Protein AF-0000000066803408 (afdb_homodimer)

Radius of gyration: 21.08 Å; Cα contacts (8 Å, |Δi|>4): 720; chains: 2; bounding box: 58×56×55 Å

Foldseek 3Di:
DDCLPPVNVLVVVCVPPVPPPADPQKAKDKDKDKAQAAPVLLLVQVLPPQCLCLQQVQWPHKDFDDDDSDFQTWMWTWGNDVDPTKIWIKGWHDDDPVFSKTKIFTPDIDDQKDGKIKMKGWDDSDRRMIMIMMMIMTGAGPPDDNVRVCVVVRVSVVSSVVSSRVSSVVVRVVVVVD/DDCLPPVNVLVVVCVPPVPPPADPQKAKDKDKDKAQAAPVLLLVQVLPPQCLCLQQVQWPHKDFDDDDSDFQTWMWTWGNDPDPIKIWIKGWHDDDPVQSKTKIFTPDIDDQKDGKIKMWGWDDSDRRMIMIMMMIMTGAGPPDDNVRVCVVVVVSVVSSVVSSRVSSVVVRVVVVVD

Structure (mmCIF, N/CA/C/O backbone):
data_AF-0000000066803408-model_v1
#
loop_
_entity.id
_entity.type
_entity.pdbx_description
1 polymer 'Abscisic acid receptor PYL4'
#
loop_
_atom_site.group_PDB
_atom_site.id
_atom_site.type_symbol
_atom_site.label_atom_id
_atom_site.label_alt_id
_atom_site.label_comp_id
_atom_site.label_asym_id
_atom_site.label_entity_id
_atom_site.label_seq_id
_atom_site.pdbx_PDB_ins_code
_atom_site.Cartn_x
_atom_site.Cartn_y
_atom_site.Cartn_z
_atom_site.occupancy
_atom_site.B_iso_or_equiv
_atom_site.auth_seq_id
_atom_site.auth_comp_id
_atom_site.auth_asym_id
_atom_site.auth_atom_id
_atom_site.pdbx_PDB_model_num
ATOM 1 N N . MET A 1 1 ? -34.406 11.555 10.25 1 27.41 1 MET A N 1
ATOM 2 C CA . MET A 1 1 ? -33.281 11.109 9.414 1 27.41 1 MET A CA 1
ATOM 3 C C . MET A 1 1 ? -31.969 11.242 10.156 1 27.41 1 MET A C 1
ATOM 5 O O . MET A 1 1 ? -31.609 12.336 10.594 1 27.41 1 MET A O 1
ATOM 9 N N . SER A 1 2 ? -31.344 10.203 10.734 1 29.86 2 SER A N 1
ATOM 10 C CA . SER A 1 2 ? -30.328 10.242 11.781 1 29.86 2 SER A CA 1
ATOM 11 C C . SER A 1 2 ? -29 10.766 11.242 1 29.86 2 SER A C 1
ATOM 13 O O . SER A 1 2 ? -28.5 10.258 10.25 1 29.86 2 SER A O 1
ATOM 15 N N . PRO A 1 3 ? -28.516 11.914 11.539 1 42.19 3 PRO A N 1
ATOM 16 C CA . PRO A 1 3 ? -27.359 12.68 11.062 1 42.19 3 PRO A CA 1
ATOM 17 C C . PRO A 1 3 ? -26.062 11.875 11.109 1 42.19 3 PRO A C 1
ATOM 19 O O . PRO A 1 3 ? -25 12.375 10.695 1 42.19 3 PRO A O 1
ATOM 22 N N . ASN A 1 4 ? -25.984 10.758 11.695 1 39.38 4 ASN A N 1
ATOM 23 C CA . ASN A 1 4 ? -24.781 10 12.055 1 39.38 4 ASN A CA 1
ATOM 24 C C . ASN A 1 4 ? -24.328 9.094 10.906 1 39.38 4 ASN A C 1
ATOM 26 O O . ASN A 1 4 ? -23.672 8.078 11.133 1 39.38 4 ASN A O 1
ATOM 30 N N . ASN A 1 5 ? -24.844 9.211 9.734 1 41.59 5 ASN A N 1
ATOM 31 C CA . ASN A 1 5 ? -24.453 8.344 8.625 1 41.59 5 ASN A CA 1
ATOM 32 C C . ASN A 1 5 ? -23.062 8.695 8.102 1 41.59 5 ASN A C 1
ATOM 34 O O . ASN A 1 5 ? -22.797 9.844 7.723 1 41.59 5 ASN A O 1
ATOM 38 N N . PRO A 1 6 ? -22.094 7.816 8.195 1 49.41 6 PRO A N 1
ATOM 39 C CA . PRO A 1 6 ? -20.734 8.086 7.727 1 49.41 6 PRO A CA 1
ATOM 40 C C . PRO A 1 6 ? -20.703 8.82 6.387 1 49.41 6 PRO A C 1
ATOM 42 O O . PRO A 1 6 ? -19.812 9.648 6.152 1 49.41 6 PRO A O 1
ATOM 45 N N . SER A 1 7 ? -21.625 8.461 5.594 1 51.25 7 SER A N 1
ATOM 46 C CA . SER A 1 7 ? -21.688 9.148 4.305 1 51.25 7 SER A CA 1
ATOM 47 C C . SER A 1 7 ? -21.906 10.648 4.488 1 51.25 7 SER A C 1
ATOM 49 O O . SER A 1 7 ? -21.344 11.453 3.738 1 51.25 7 SER A O 1
ATOM 51 N N . THR A 1 8 ? -22.672 10.945 5.418 1 50.38 8 THR A N 1
ATOM 52 C CA . THR A 1 8 ? -22.984 12.359 5.609 1 50.38 8 THR A CA 1
ATOM 53 C C . THR A 1 8 ? -21.781 13.094 6.195 1 50.38 8 THR A C 1
ATOM 55 O O . THR A 1 8 ? -21.5 14.242 5.828 1 50.38 8 THR A O 1
ATOM 58 N N . ILE A 1 9 ? -21.188 12.484 7.117 1 50.31 9 ILE A N 1
ATOM 59 C CA . ILE A 1 9 ? -20.031 13.086 7.746 1 50.31 9 ILE A CA 1
ATOM 60 C C . ILE A 1 9 ? -18.922 13.289 6.707 1 50.31 9 ILE A C 1
ATOM 62 O O . ILE A 1 9 ? -18.25 14.328 6.691 1 50.31 9 ILE A O 1
ATOM 66 N N . VAL A 1 10 ? -18.875 12.25 5.883 1 54 10 VAL A N 1
ATOM 67 C CA . VAL A 1 10 ? -17.891 12.359 4.816 1 54 10 VAL A CA 1
ATOM 68 C C . VAL A 1 10 ? -18.219 13.562 3.934 1 54 10 VAL A C 1
ATOM 70 O O . VAL A 1 10 ? -17.328 14.32 3.551 1 54 10 VAL A O 1
ATOM 73 N N . SER A 1 11 ? -19.484 13.602 3.701 1 54.19 11 SER A N 1
ATOM 74 C CA . SER A 1 11 ? -19.922 14.664 2.801 1 54.19 11 SER A CA 1
ATOM 75 C C . SER A 1 11 ? -19.625 16.047 3.385 1 54.19 11 SER A C 1
ATOM 77 O O . SER A 1 11 ? -19.141 16.938 2.678 1 54.19 11 SER A O 1
ATOM 79 N N . ASP A 1 12 ? -19.891 16.188 4.605 1 51.69 12 ASP A N 1
ATOM 80 C CA . ASP A 1 12 ? -19.719 17.5 5.215 1 51.69 12 ASP A CA 1
ATOM 81 C C . ASP A 1 12 ? -18.234 17.844 5.367 1 51.69 12 ASP A C 1
ATOM 83 O O . ASP A 1 12 ? -17.828 18.969 5.113 1 51.69 12 ASP A O 1
ATOM 87 N N . ALA A 1 13 ? -17.516 16.953 5.844 1 52.91 13 ALA A N 1
ATOM 88 C CA . ALA A 1 13 ? -16.078 17.188 6.039 1 52.91 13 ALA A CA 1
ATOM 89 C C . ALA A 1 13 ? -15.391 17.484 4.715 1 52.91 13 ALA A C 1
ATOM 91 O O . ALA A 1 13 ? -14.547 18.391 4.633 1 52.91 13 ALA A O 1
ATOM 92 N N . VAL A 1 14 ? -15.812 16.672 3.77 1 54.03 14 VAL A N 1
ATOM 93 C CA . VAL A 1 14 ? -15.258 16.922 2.443 1 54.03 14 VAL A CA 1
ATOM 94 C C . VAL A 1 14 ? -15.68 18.312 1.964 1 54.03 14 VAL A C 1
ATOM 96 O O . VAL A 1 14 ? -14.859 19.047 1.421 1 54.03 14 VAL A O 1
ATOM 99 N N . ALA A 1 15 ? -16.938 18.547 2.236 1 52.78 15 ALA A N 1
ATOM 100 C CA . ALA A 1 15 ? -17.484 19.812 1.768 1 52.78 15 ALA A CA 1
ATOM 101 C C . ALA A 1 15 ? -16.766 21 2.395 1 52.78 15 ALA A C 1
ATOM 103 O O . ALA A 1 15 ? -16.516 22.016 1.731 1 52.78 15 ALA A O 1
ATOM 104 N N . ARG A 1 16 ? -16.484 20.906 3.635 1 52.53 16 ARG A N 1
ATOM 105 C CA . ARG A 1 16 ? -15.922 22.062 4.316 1 52.53 16 ARG A CA 1
ATOM 106 C C . ARG A 1 16 ? -14.422 22.188 4.031 1 52.53 16 ARG A C 1
ATOM 108 O O . ARG A 1 16 ? -13.93 23.297 3.791 1 52.53 16 ARG A O 1
ATOM 115 N N . HIS A 1 17 ? -13.742 21.188 4.168 1 52.75 17 HIS A N 1
ATOM 116 C CA . HIS A 1 17 ? -12.289 21.297 4.105 1 52.75 17 HIS A CA 1
ATOM 117 C C . HIS A 1 17 ? -11.758 20.75 2.783 1 52.75 17 HIS A C 1
ATOM 119 O O . HIS A 1 17 ? -10.57 20.891 2.48 1 52.75 17 HIS A O 1
ATOM 125 N N . HIS A 1 18 ? -12.727 20.141 2.109 1 54.22 18 HIS A N 1
ATOM 126 C CA . HIS A 1 18 ? -12.258 19.516 0.874 1 54.22 18 HIS A CA 1
ATOM 127 C C . HIS A 1 18 ? -12.773 20.266 -0.347 1 54.22 18 HIS A C 1
ATOM 129 O O . HIS A 1 18 ? -12.984 19.672 -1.406 1 54.22 18 HIS A O 1
ATOM 135 N N . THR A 1 19 ? -13.242 21.422 -0.151 1 55.31 19 THR A N 1
ATOM 136 C CA . THR A 1 19 ? -13.711 22.219 -1.271 1 55.31 19 THR A CA 1
ATOM 137 C C . THR A 1 19 ? -12.555 22.641 -2.164 1 55.31 19 THR A C 1
ATOM 139 O O . THR A 1 19 ? -11.953 23.703 -1.956 1 55.31 19 THR A O 1
ATOM 142 N N . HIS A 1 20 ? -11.891 21.656 -2.527 1 57.22 20 HIS A N 1
ATOM 143 C CA . HIS A 1 20 ? -10.82 22.062 -3.434 1 57.22 20 HIS A CA 1
ATOM 144 C C . HIS A 1 20 ? -11.383 22.578 -4.754 1 57.22 20 HIS A C 1
ATOM 146 O O . HIS A 1 20 ? -12.328 22 -5.297 1 57.22 20 HIS A O 1
ATOM 152 N N . VAL A 1 21 ? -11.281 23.812 -5.004 1 63.97 21 VAL A N 1
ATOM 153 C CA . VAL A 1 21 ? -11.5 24.203 -6.391 1 63.97 21 VAL A CA 1
ATOM 154 C C . VAL A 1 21 ? -10.562 23.422 -7.305 1 63.97 21 VAL A C 1
ATOM 156 O O . VAL A 1 21 ? -9.344 23.484 -7.148 1 63.97 21 VAL A O 1
ATOM 159 N N . VAL A 1 22 ? -11.203 22.484 -7.973 1 73.25 22 VAL A N 1
ATOM 160 C CA . VAL A 1 22 ? -10.414 21.594 -8.82 1 73.25 22 VAL A CA 1
ATOM 161 C C . VAL A 1 22 ? -10.375 22.141 -10.242 1 73.25 22 VAL A C 1
ATOM 163 O O . VAL A 1 22 ? -11.414 22.469 -10.82 1 73.25 22 VAL A O 1
ATOM 166 N N . SER A 1 23 ? -9.188 22.391 -10.68 1 81.31 23 SER A N 1
ATOM 167 C CA . SER A 1 23 ? -8.992 22.797 -12.062 1 81.31 23 SER A CA 1
ATOM 168 C C . SER A 1 23 ? -9.141 21.609 -13.016 1 81.31 23 SER A C 1
ATOM 170 O O . SER A 1 23 ? -9.109 20.453 -12.578 1 81.31 23 SER A O 1
ATOM 172 N N . PRO A 1 24 ? -9.391 21.859 -14.297 1 83.69 24 PRO A N 1
ATOM 173 C CA . PRO A 1 24 ? -9.609 20.797 -15.266 1 83.69 24 PRO A CA 1
ATOM 174 C C . PRO A 1 24 ? -8.445 19.797 -15.328 1 83.69 24 PRO A C 1
ATOM 176 O O . PRO A 1 24 ? -8.641 18.641 -15.695 1 83.69 24 PRO A O 1
ATOM 179 N N . HIS A 1 25 ? -7.27 20.25 -14.945 1 91.25 25 HIS A N 1
ATOM 180 C CA . HIS A 1 25 ? -6.105 19.375 -15.039 1 91.25 25 HIS A CA 1
ATOM 181 C C . HIS A 1 25 ? -5.816 18.703 -13.695 1 91.25 25 HIS A C 1
ATOM 183 O O . HIS A 1 25 ? -4.773 18.062 -13.531 1 91.25 25 HIS A O 1
ATOM 189 N N . GLN A 1 26 ? -6.738 18.922 -12.812 1 92.5 26 GLN A N 1
ATOM 190 C CA . GLN A 1 26 ? -6.551 18.359 -11.477 1 92.5 26 GLN A CA 1
ATOM 191 C C . GLN A 1 26 ? -7.605 17.312 -11.164 1 92.5 26 GLN A C 1
ATOM 193 O O . GLN A 1 26 ? -8.656 17.266 -11.805 1 92.5 26 GLN A O 1
ATOM 198 N N . CYS A 1 27 ? -7.254 16.406 -10.242 1 92.31 27 CYS A N 1
ATOM 199 C CA . CYS A 1 27 ? -8.242 15.484 -9.688 1 92.31 27 CYS A CA 1
ATOM 200 C C . CYS A 1 27 ? -8.242 15.531 -8.164 1 92.31 27 CYS A C 1
ATOM 202 O O . CYS A 1 27 ? -7.324 16.094 -7.555 1 92.31 27 CYS A O 1
ATOM 204 N N . CYS A 1 28 ? -9.344 15.117 -7.617 1 92.88 28 CYS A N 1
ATOM 205 C CA . CYS A 1 28 ? -9.516 15.078 -6.172 1 92.88 28 CYS A CA 1
ATOM 206 C C . CYS A 1 28 ? -10.273 13.82 -5.75 1 92.88 28 CYS A C 1
ATOM 208 O O . CYS A 1 28 ? -10.945 13.188 -6.566 1 92.88 28 CYS A O 1
ATOM 210 N N . SER A 1 29 ? -10.047 13.406 -4.633 1 93.94 29 SER A N 1
ATOM 211 C CA . SER A 1 29 ? -10.75 12.273 -4.039 1 93.94 29 SER A CA 1
ATOM 212 C C . SER A 1 29 ? -10.68 12.32 -2.516 1 93.94 29 SER A C 1
ATOM 214 O O . SER A 1 29 ? -10.047 13.211 -1.943 1 93.94 29 SER A O 1
ATOM 216 N N . ALA A 1 30 ? -11.438 11.43 -1.906 1 94.62 30 ALA A N 1
ATOM 217 C CA . ALA A 1 30 ? -11.414 11.258 -0.456 1 94.62 30 ALA A CA 1
ATOM 218 C C . ALA A 1 30 ? -11.469 9.781 -0.078 1 94.62 30 ALA A C 1
ATOM 220 O O . ALA A 1 30 ? -12.188 9 -0.702 1 94.62 30 ALA A O 1
ATOM 221 N N . VAL A 1 31 ? -10.688 9.477 0.875 1 95.75 31 VAL A N 1
ATOM 222 C CA . VAL A 1 31 ? -10.695 8.125 1.414 1 95.75 31 VAL A CA 1
ATOM 223 C C . VAL A 1 31 ? -11.117 8.148 2.881 1 95.75 31 VAL A C 1
ATOM 225 O O . VAL A 1 31 ? -10.844 9.117 3.594 1 95.75 31 VAL A O 1
ATOM 228 N N . VAL A 1 32 ? -11.773 7.055 3.262 1 95.44 32 VAL A N 1
ATOM 229 C CA . VAL A 1 32 ? -12.312 6.977 4.613 1 95.44 32 VAL A CA 1
ATOM 230 C C . VAL A 1 32 ? -11.844 5.695 5.289 1 95.44 32 VAL A C 1
ATOM 232 O O . VAL A 1 32 ? -11.766 4.641 4.652 1 95.44 32 VAL A O 1
ATOM 235 N N . GLN A 1 33 ? -11.516 5.801 6.566 1 96.94 33 GLN A N 1
ATOM 236 C CA . GLN A 1 33 ? -11.117 4.645 7.355 1 96.94 33 GLN A CA 1
ATOM 237 C C . GLN A 1 33 ? -11.711 4.699 8.758 1 96.94 33 GLN A C 1
ATOM 239 O O . GLN A 1 33 ? -11.547 5.695 9.469 1 96.94 33 GLN A O 1
ATOM 244 N N . GLU A 1 34 ? -12.422 3.627 9.078 1 96.88 34 GLU A N 1
ATOM 245 C CA . GLU A 1 34 ? -12.867 3.467 10.461 1 96.88 34 GLU A CA 1
ATOM 246 C C . GLU A 1 34 ? -11.781 2.814 11.312 1 96.88 34 GLU A C 1
ATOM 248 O O . GLU A 1 34 ? -11.133 1.854 10.883 1 96.88 34 GLU A O 1
ATOM 253 N N . ILE A 1 35 ? -11.609 3.334 12.492 1 98.06 35 ILE A N 1
ATOM 254 C CA . ILE A 1 35 ? -10.57 2.85 13.391 1 98.06 35 ILE A CA 1
ATOM 255 C C . ILE A 1 35 ? -11.164 2.578 14.773 1 98.06 35 ILE A C 1
ATOM 257 O O . ILE A 1 35 ? -11.805 3.451 15.359 1 98.06 35 ILE A O 1
ATOM 261 N N . ALA A 1 36 ? -10.914 1.42 15.312 1 97.81 36 ALA A N 1
ATOM 262 C CA . ALA A 1 36 ? -11.398 1.044 16.641 1 97.81 36 ALA A CA 1
ATOM 263 C C . ALA A 1 36 ? -10.461 1.545 17.734 1 97.81 36 ALA A C 1
ATOM 265 O O . ALA A 1 36 ? -9.867 0.749 18.469 1 97.81 36 ALA A O 1
ATOM 266 N N . ALA A 1 37 ? -10.375 2.824 17.859 1 98.5 37 ALA A N 1
ATOM 267 C CA . ALA A 1 37 ? -9.57 3.506 18.875 1 98.5 37 ALA A CA 1
ATOM 268 C C . ALA A 1 37 ? -10.117 4.902 19.156 1 98.5 37 ALA A C 1
ATOM 270 O O . ALA A 1 37 ? -10.711 5.535 18.281 1 98.5 37 ALA A O 1
ATOM 271 N N . PRO A 1 38 ? -9.93 5.383 20.438 1 98.31 38 PRO A N 1
ATOM 272 C CA . PRO A 1 38 ? -10.352 6.75 20.75 1 98.31 38 PRO A CA 1
ATOM 273 C C . PRO A 1 38 ? -9.664 7.797 19.875 1 98.31 38 PRO A C 1
ATOM 275 O O . PRO A 1 38 ? -8.5 7.621 19.5 1 98.31 38 PRO A O 1
ATOM 278 N N . VAL A 1 39 ? -10.352 8.891 19.641 1 98.19 39 VAL A N 1
ATOM 279 C CA . VAL A 1 39 ? -9.844 9.938 18.766 1 98.19 39 VAL A CA 1
ATOM 280 C C . VAL A 1 39 ? -8.531 10.477 19.312 1 98.19 39 VAL A C 1
ATOM 282 O O . VAL A 1 39 ? -7.633 10.836 18.547 1 98.19 39 VAL A O 1
ATOM 285 N N . SER A 1 40 ? -8.391 10.523 20.641 1 98.25 40 SER A N 1
ATOM 286 C CA . SER A 1 40 ? -7.156 11.039 21.234 1 98.25 40 SER A CA 1
ATOM 287 C C . SER A 1 40 ? -5.961 10.164 20.859 1 98.25 40 SER A C 1
ATOM 289 O O . SER A 1 40 ? -4.875 10.68 20.578 1 98.25 40 SER A O 1
ATOM 291 N N . THR A 1 41 ? -6.184 8.859 20.766 1 98.5 41 THR A N 1
ATOM 292 C CA . THR A 1 41 ? -5.117 7.938 20.391 1 98.5 41 THR A CA 1
ATOM 293 C C . THR A 1 41 ? -4.758 8.094 18.922 1 98.5 41 THR A C 1
ATOM 295 O O . THR A 1 41 ? -3.58 8.188 18.562 1 98.5 41 THR A O 1
ATOM 298 N N . VAL A 1 42 ? -5.738 8.125 18.078 1 98.75 42 VAL A N 1
ATOM 299 C CA . VAL A 1 42 ? -5.496 8.266 16.641 1 98.75 42 VAL A CA 1
ATOM 300 C C . VAL A 1 42 ? -4.812 9.594 16.359 1 98.75 42 VAL A C 1
ATOM 302 O O . VAL A 1 42 ? -3.855 9.656 15.586 1 98.75 42 VAL A O 1
ATOM 305 N N . TRP A 1 43 ? -5.266 10.633 17.047 1 98.69 43 TRP A N 1
ATOM 306 C CA . TRP A 1 43 ? -4.723 11.969 16.844 1 98.69 43 TRP A CA 1
ATOM 307 C C . TRP A 1 43 ? -3.26 12.031 17.266 1 98.69 43 TRP A C 1
ATOM 309 O O . TRP A 1 43 ? -2.449 12.711 16.625 1 98.69 43 TRP A O 1
ATOM 319 N N . SER A 1 44 ? -2.926 11.359 18.281 1 98.31 44 SER A N 1
ATOM 320 C CA . SER A 1 44 ? -1.556 11.383 18.781 1 98.31 44 SER A CA 1
ATOM 321 C C . SER A 1 44 ? -0.576 10.852 17.734 1 98.31 44 SER A C 1
ATOM 323 O O . SER A 1 44 ? 0.609 11.188 17.766 1 98.31 44 SER A O 1
ATOM 325 N N . VAL A 1 45 ? -1.096 10.078 16.812 1 98.56 45 VAL A N 1
ATOM 326 C CA . VAL A 1 45 ? -0.263 9.523 15.758 1 98.56 45 VAL A CA 1
ATOM 327 C C . VAL A 1 45 ? -0.288 10.445 14.547 1 98.56 45 VAL A C 1
ATOM 329 O O . VAL A 1 45 ? 0.764 10.836 14.031 1 98.56 45 VAL A O 1
ATOM 332 N N . VAL A 1 46 ? -1.453 10.852 14.125 1 98.56 46 VAL A N 1
ATOM 333 C CA . VAL A 1 46 ? -1.662 11.617 12.898 1 98.56 46 VAL A CA 1
ATOM 334 C C . VAL A 1 46 ? -1.06 13.016 13.047 1 98.56 46 VAL A C 1
ATOM 336 O O . VAL A 1 46 ? -0.532 13.578 12.086 1 98.56 46 VAL A O 1
ATOM 339 N N . ARG A 1 47 ? -1.032 13.492 14.234 1 98.12 47 ARG A N 1
ATOM 340 C CA . ARG A 1 47 ? -0.62 14.859 14.539 1 98.12 47 ARG A CA 1
ATOM 341 C C . ARG A 1 47 ? 0.882 15.031 14.344 1 98.12 47 ARG A C 1
ATOM 343 O O . ARG A 1 47 ? 1.369 16.156 14.211 1 98.12 47 ARG A O 1
ATOM 350 N N . ARG A 1 48 ? 1.573 13.953 14.328 1 97.81 48 ARG A N 1
ATOM 351 C CA . ARG A 1 48 ? 3.031 13.992 14.289 1 97.81 48 ARG A CA 1
ATOM 352 C C . ARG A 1 48 ? 3.537 14.25 12.875 1 97.81 48 ARG A C 1
ATOM 354 O O . ARG A 1 48 ? 4.051 13.344 12.219 1 97.81 48 ARG A O 1
ATOM 361 N N . PHE A 1 49 ? 3.535 15.555 12.516 1 98.19 49 PHE A N 1
ATOM 362 C CA . PHE A 1 49 ? 4.02 16 11.211 1 98.19 49 PHE A CA 1
ATOM 363 C C . PHE A 1 49 ? 5.473 15.586 11.008 1 98.19 49 PHE A C 1
ATOM 365 O O . PHE A 1 49 ? 5.914 15.398 9.875 1 98.19 49 PHE A O 1
ATOM 372 N N . ASP A 1 50 ? 6.188 15.328 12.031 1 97.88 50 ASP A N 1
ATOM 373 C CA . ASP A 1 50 ? 7.609 15 12 1 97.88 50 ASP A CA 1
ATOM 374 C C . ASP A 1 50 ? 7.824 13.492 11.938 1 97.88 50 ASP A C 1
ATOM 376 O O . ASP A 1 50 ? 8.953 13.023 11.797 1 97.88 50 ASP A O 1
ATOM 380 N N . ASN A 1 51 ? 6.773 12.766 12.055 1 97.75 51 ASN A N 1
ATOM 381 C CA . ASN A 1 51 ? 6.961 11.32 12.141 1 97.75 51 ASN A CA 1
ATOM 382 C C . ASN A 1 51 ? 5.871 10.57 11.375 1 97.75 51 ASN A C 1
ATOM 384 O O . ASN A 1 51 ? 5.199 9.703 11.938 1 97.75 51 ASN A O 1
ATOM 388 N N . PRO A 1 52 ? 5.73 10.906 10.039 1 97.25 52 PRO A N 1
ATOM 389 C CA . PRO A 1 52 ? 4.699 10.211 9.266 1 97.25 52 PRO A CA 1
ATOM 390 C C . PRO A 1 52 ? 5.016 8.727 9.055 1 97.25 52 PRO A C 1
ATOM 392 O O . PRO A 1 52 ? 4.113 7.934 8.781 1 97.25 52 PRO A O 1
ATOM 395 N N . GLN A 1 53 ? 6.262 8.312 9.188 1 94.62 53 GLN A N 1
ATOM 396 C CA . GLN A 1 53 ? 6.684 6.938 8.93 1 94.62 53 GLN A CA 1
ATOM 397 C C . GLN A 1 53 ? 6.141 5.98 9.984 1 94.62 53 GLN A C 1
ATOM 399 O O . GLN A 1 53 ? 6.215 4.762 9.828 1 94.62 53 GLN A O 1
ATOM 404 N N . ALA A 1 54 ? 5.57 6.574 11.062 1 95.94 54 ALA A N 1
ATOM 405 C CA . ALA A 1 54 ? 4.945 5.73 12.078 1 95.94 54 ALA A CA 1
ATOM 406 C C . ALA A 1 54 ? 3.848 4.863 11.469 1 95.94 54 ALA A C 1
ATOM 408 O O . ALA A 1 54 ? 3.627 3.73 11.906 1 95.94 54 ALA A O 1
ATOM 409 N N . TYR A 1 55 ? 3.193 5.398 10.438 1 96.69 55 TYR A N 1
ATOM 410 C CA . TYR A 1 55 ? 2.113 4.609 9.859 1 96.69 55 TYR A CA 1
ATOM 411 C C . TYR A 1 55 ? 2.146 4.676 8.336 1 96.69 55 TYR A C 1
ATOM 413 O O . TYR A 1 55 ? 1.435 3.928 7.664 1 96.69 55 TYR A O 1
ATOM 421 N N . LYS A 1 56 ? 2.92 5.57 7.754 1 94.62 56 LYS A N 1
ATOM 422 C CA . LYS A 1 56 ? 3.123 5.609 6.309 1 94.62 56 LYS A CA 1
ATOM 423 C C . LYS A 1 56 ? 4.383 4.84 5.914 1 94.62 56 LYS A C 1
ATOM 425 O O . LYS A 1 56 ? 5.461 5.422 5.805 1 94.62 56 LYS A O 1
ATOM 430 N N . HIS A 1 57 ? 4.23 3.709 5.465 1 89.12 57 HIS A N 1
ATOM 431 C CA . HIS A 1 57 ? 5.367 2.797 5.406 1 89.12 57 HIS A CA 1
ATOM 432 C C . HIS A 1 57 ? 6.137 2.961 4.102 1 89.12 57 HIS A C 1
ATOM 434 O O . HIS A 1 57 ? 7.25 2.449 3.963 1 89.12 57 HIS A O 1
ATOM 440 N N . PHE A 1 58 ? 5.586 3.717 3.219 1 85.12 58 PHE A N 1
ATOM 441 C CA . PHE A 1 58 ? 6.352 4.051 2.023 1 85.12 58 PHE A CA 1
ATOM 442 C C . PHE A 1 58 ? 7.344 5.172 2.311 1 85.12 58 PHE A C 1
ATOM 444 O O . PHE A 1 58 ? 8.219 5.461 1.488 1 85.12 58 PHE A O 1
ATOM 451 N N . VAL A 1 59 ? 7.207 5.781 3.461 1 90.12 59 VAL A N 1
ATOM 452 C CA . VAL A 1 59 ? 8.133 6.84 3.857 1 90.12 59 VAL A CA 1
ATOM 453 C C . VAL A 1 59 ? 9.352 6.23 4.531 1 90.12 59 VAL A C 1
ATOM 455 O O . VAL A 1 59 ? 9.234 5.57 5.566 1 90.12 59 VAL A O 1
ATOM 458 N N . LYS A 1 60 ? 10.5 6.508 3.947 1 87.31 60 LYS A N 1
ATOM 459 C CA . LYS A 1 60 ? 11.758 6.023 4.508 1 87.31 60 LYS A CA 1
ATOM 460 C C . LYS A 1 60 ? 12.203 6.883 5.684 1 87.31 60 LYS A C 1
ATOM 462 O O . LYS A 1 60 ? 12.648 6.359 6.711 1 87.31 60 LYS A O 1
ATOM 467 N N . SER A 1 61 ? 12.125 8.133 5.418 1 91.12 61 SER A N 1
ATOM 468 C CA . SER A 1 61 ? 12.547 9.055 6.469 1 91.12 61 SER A CA 1
ATOM 469 C C . SER A 1 61 ? 11.859 10.406 6.324 1 91.12 61 SER A C 1
ATOM 471 O O . SER A 1 61 ? 11.367 10.75 5.242 1 91.12 61 SER A O 1
ATOM 473 N N . CYS A 1 62 ? 11.781 11.07 7.434 1 96.06 62 CYS A N 1
ATOM 474 C CA . CYS A 1 62 ? 11.219 12.414 7.496 1 96.06 62 CYS A CA 1
ATOM 475 C C . CYS A 1 62 ? 12.055 13.32 8.391 1 96.06 62 CYS A C 1
ATOM 477 O O . CYS A 1 62 ? 12.453 12.922 9.484 1 96.06 62 CYS A O 1
ATOM 479 N N . HIS A 1 63 ? 12.352 14.523 7.859 1 97.06 63 HIS A N 1
ATOM 480 C CA . HIS A 1 63 ? 13.078 15.523 8.641 1 97.06 63 HIS A CA 1
ATOM 481 C C . HIS A 1 63 ? 12.398 16.891 8.555 1 97.06 63 HIS A C 1
ATOM 483 O O . HIS A 1 63 ? 12.125 17.375 7.461 1 97.06 63 HIS A O 1
ATOM 489 N N . VAL A 1 64 ? 12.211 17.484 9.727 1 97.75 64 VAL A N 1
ATOM 490 C CA . VAL A 1 64 ? 11.781 18.875 9.742 1 97.75 64 VAL A CA 1
ATOM 491 C C . VAL A 1 64 ? 12.961 19.781 9.391 1 97.75 64 VAL A C 1
ATOM 493 O O . VAL A 1 64 ? 14 19.75 10.055 1 97.75 64 VAL A O 1
ATOM 496 N N . ILE A 1 65 ? 12.703 20.516 8.383 1 97.44 65 ILE A N 1
ATOM 497 C CA . ILE A 1 65 ? 13.852 21.297 7.93 1 97.44 65 ILE A CA 1
ATOM 498 C C . ILE A 1 65 ? 13.664 22.766 8.32 1 97.44 65 ILE A C 1
ATOM 500 O O . ILE A 1 65 ? 14.625 23.531 8.352 1 97.44 65 ILE A O 1
ATOM 504 N N . LEU A 1 66 ? 12.461 23.219 8.602 1 96.69 66 LEU A N 1
ATOM 505 C CA . LEU A 1 66 ? 12.141 24.562 9.086 1 96.69 66 LEU A CA 1
ATOM 506 C C . LEU A 1 66 ? 10.852 24.562 9.891 1 96.69 66 LEU A C 1
ATOM 508 O O . LEU A 1 66 ? 9.836 24.016 9.445 1 96.69 66 LEU A O 1
ATOM 512 N N . GLY A 1 67 ? 10.898 25.172 11.109 1 96 67 GLY A N 1
ATOM 513 C CA . GLY A 1 67 ? 9.695 25.312 11.914 1 96 67 GLY A CA 1
ATOM 514 C C . GLY A 1 67 ? 9.703 24.438 13.156 1 96 67 GLY A C 1
ATOM 515 O O . GLY A 1 67 ? 10.68 23.75 13.422 1 96 67 GLY A O 1
ATOM 516 N N . ASP A 1 68 ? 8.578 24.547 13.938 1 93.75 68 ASP A N 1
ATOM 517 C CA . ASP A 1 68 ? 8.508 23.906 15.25 1 93.75 68 ASP A CA 1
ATOM 518 C C . ASP A 1 68 ? 7.32 22.938 15.328 1 93.75 68 ASP A C 1
ATOM 520 O O . ASP A 1 68 ? 6.926 22.516 16.422 1 93.75 68 ASP A O 1
ATOM 524 N N . GLY A 1 69 ? 6.762 22.766 14.289 1 94.38 69 GLY A N 1
ATOM 525 C CA . GLY A 1 69 ? 5.641 21.844 14.273 1 94.38 69 GLY A CA 1
ATOM 526 C C . GLY A 1 69 ? 4.297 22.531 14.109 1 94.38 69 GLY A C 1
ATOM 527 O O . GLY A 1 69 ? 3.264 21.875 13.992 1 94.38 69 GLY A O 1
ATOM 528 N N . ASP A 1 70 ? 4.324 23.781 13.992 1 95.25 70 ASP A N 1
ATOM 529 C CA . ASP A 1 70 ? 3.107 24.547 13.75 1 95.25 70 ASP A CA 1
ATOM 530 C C . ASP A 1 70 ? 2.955 24.891 12.266 1 95.25 70 ASP A C 1
ATOM 532 O O . ASP A 1 70 ? 3.83 24.562 11.461 1 95.25 70 ASP A O 1
ATOM 536 N N . VAL A 1 71 ? 1.817 25.438 11.938 1 97.5 71 VAL A N 1
ATOM 537 C CA . VAL A 1 71 ? 1.522 25.797 10.555 1 97.5 71 VAL A CA 1
ATOM 538 C C . VAL A 1 71 ? 2.701 26.562 9.961 1 97.5 71 VAL A C 1
ATOM 540 O O . VAL A 1 71 ? 3.254 27.453 10.602 1 97.5 71 VAL A O 1
ATOM 543 N N . GLY A 1 72 ? 3.076 26.188 8.789 1 97.75 72 GLY A N 1
ATOM 544 C CA . GLY A 1 72 ? 4.227 26.781 8.125 1 97.75 72 GLY A CA 1
ATOM 545 C C . GLY A 1 72 ? 5.469 25.906 8.203 1 97.75 72 GLY A C 1
ATOM 546 O O . GLY A 1 72 ? 6.426 26.125 7.453 1 97.75 72 GLY A O 1
ATOM 547 N N . THR A 1 73 ? 5.504 24.938 9.102 1 98.25 73 THR A N 1
ATOM 548 C CA . THR A 1 73 ? 6.633 24.031 9.25 1 98.25 73 THR A CA 1
ATOM 549 C C . THR A 1 73 ? 6.891 23.25 7.961 1 98.25 73 THR A C 1
ATOM 551 O O . THR A 1 73 ? 5.949 22.812 7.305 1 98.25 73 THR A O 1
ATOM 554 N N . LEU A 1 74 ? 8.172 23.125 7.59 1 98.44 74 LEU A N 1
ATOM 555 C CA . LEU A 1 74 ? 8.586 22.406 6.398 1 98.44 74 LEU A CA 1
ATOM 556 C C . LEU A 1 74 ? 9.266 21.094 6.773 1 98.44 74 LEU A C 1
ATOM 558 O O . LEU A 1 74 ? 10.07 21.047 7.707 1 98.44 74 LEU A O 1
ATOM 562 N N . ARG A 1 75 ? 8.883 20.062 6.047 1 98.38 75 ARG A N 1
ATOM 563 C CA . ARG A 1 75 ? 9.562 18.781 6.227 1 98.38 75 ARG A CA 1
ATOM 564 C C . ARG A 1 75 ? 10.062 18.234 4.895 1 98.38 75 ARG A C 1
ATOM 566 O O . ARG A 1 75 ? 9.547 18.594 3.836 1 98.38 75 ARG A O 1
ATOM 573 N N . GLU A 1 76 ? 11.125 17.469 4.965 1 96.38 76 GLU A N 1
ATOM 574 C CA . GLU A 1 76 ? 11.617 16.656 3.855 1 96.38 76 GLU A CA 1
ATOM 575 C C . GLU A 1 76 ? 11.305 15.18 4.078 1 96.38 76 GLU A C 1
ATOM 577 O O . GLU A 1 76 ? 11.664 14.617 5.109 1 96.38 76 GLU A O 1
ATOM 582 N N . VAL A 1 77 ? 10.594 14.617 3.131 1 93.94 77 VAL A N 1
ATOM 583 C CA . VAL A 1 77 ? 10.188 13.219 3.203 1 93.94 77 VAL A CA 1
ATOM 584 C C . VAL A 1 77 ? 10.883 12.422 2.105 1 93.94 77 VAL A C 1
ATOM 586 O O . VAL A 1 77 ? 10.844 12.797 0.931 1 93.94 77 VAL A O 1
ATOM 589 N N . ARG A 1 78 ? 11.516 11.336 2.51 1 89.06 78 ARG A N 1
ATOM 590 C CA . ARG A 1 78 ? 12.078 10.391 1.556 1 89.06 78 ARG A CA 1
ATOM 591 C C . ARG A 1 78 ? 11.211 9.141 1.438 1 89.06 78 ARG A C 1
ATOM 593 O O . ARG A 1 78 ? 10.812 8.562 2.449 1 89.06 78 ARG A O 1
ATOM 600 N N . VAL A 1 79 ? 10.898 8.859 0.257 1 84.06 79 VAL A N 1
ATOM 601 C CA . VAL A 1 79 ? 10.023 7.711 0.046 1 84.06 79 VAL A CA 1
ATOM 602 C C . VAL A 1 79 ? 10.836 6.551 -0.53 1 84.06 79 VAL A C 1
ATOM 604 O O . VAL A 1 79 ? 11.836 6.766 -1.219 1 84.06 79 VAL A O 1
ATOM 607 N N . ILE A 1 80 ? 10.359 5.352 -0.004 1 69.44 80 ILE A N 1
ATOM 608 C CA . ILE A 1 80 ? 11.039 4.145 -0.458 1 69.44 80 ILE A CA 1
ATOM 609 C C . ILE A 1 80 ? 10.562 3.781 -1.862 1 69.44 80 ILE A C 1
ATOM 611 O O . ILE A 1 80 ? 9.359 3.664 -2.107 1 69.44 80 ILE A O 1
ATOM 615 N N . SER A 1 81 ? 11.188 4.148 -2.891 1 57.66 81 SER A N 1
ATOM 616 C CA . SER A 1 81 ? 10.609 3.883 -4.203 1 57.66 81 SER A CA 1
ATOM 617 C C . SER A 1 81 ? 11.398 2.809 -4.949 1 57.66 81 SER A C 1
ATOM 619 O O . SER A 1 81 ? 12.609 2.691 -4.773 1 57.66 81 SER A O 1
ATOM 621 N N . GLY A 1 82 ? 10.852 1.5 -4.992 1 57.06 82 GLY A N 1
ATOM 622 C CA . GLY A 1 82 ? 11.32 0.729 -6.129 1 57.06 82 GLY A CA 1
ATOM 623 C C . GLY A 1 82 ? 11.633 1.584 -7.344 1 57.06 82 GLY A C 1
ATOM 624 O O . GLY A 1 82 ? 12.141 1.084 -8.352 1 57.06 82 GLY A O 1
ATOM 625 N N . LEU A 1 83 ? 11.227 2.801 -7.27 1 51.91 83 LEU A N 1
ATOM 626 C CA . LEU A 1 83 ? 11.469 3.84 -8.266 1 51.91 83 LEU A CA 1
ATOM 627 C C . LEU A 1 83 ? 12.609 4.75 -7.824 1 51.91 83 LEU A C 1
ATOM 629 O O . LEU A 1 83 ? 13.031 4.715 -6.668 1 51.91 83 LEU A O 1
ATOM 633 N N . PRO A 1 84 ? 13.219 5.367 -8.781 1 51.28 84 PRO A N 1
ATOM 634 C CA . PRO A 1 84 ? 14.227 6.336 -8.344 1 51.28 84 PRO A CA 1
ATOM 635 C C . PRO A 1 84 ? 13.812 7.098 -7.086 1 51.28 84 PRO A C 1
ATOM 637 O O . PRO A 1 84 ? 12.617 7.266 -6.828 1 51.28 84 PRO A O 1
ATOM 640 N N . ALA A 1 85 ? 14.797 7.055 -6.18 1 54.62 85 ALA A N 1
ATOM 641 C CA . ALA A 1 85 ? 14.641 7.742 -4.902 1 54.62 85 ALA A CA 1
ATOM 642 C C . ALA A 1 85 ? 13.914 9.07 -5.074 1 54.62 85 ALA A C 1
ATOM 644 O O . ALA A 1 85 ? 14.258 9.867 -5.953 1 54.62 85 ALA A O 1
ATOM 645 N N . ALA A 1 86 ? 12.75 9.117 -4.465 1 75.06 86 ALA A N 1
ATOM 646 C CA . ALA A 1 86 ? 12.055 10.398 -4.566 1 75.06 86 ALA A CA 1
ATOM 647 C C . ALA A 1 86 ? 12.062 11.133 -3.23 1 75.06 86 ALA A C 1
ATOM 649 O O . ALA A 1 86 ? 12.047 10.5 -2.168 1 75.06 86 ALA A O 1
ATOM 650 N N . VAL A 1 87 ? 12.422 12.383 -3.26 1 85.81 87 VAL A N 1
ATOM 651 C CA . VAL A 1 87 ? 12.344 13.305 -2.125 1 85.81 87 VAL A CA 1
ATOM 652 C C . VAL A 1 87 ? 11.203 14.297 -2.338 1 85.81 87 VAL A C 1
ATOM 654 O O . VAL A 1 87 ? 11.016 14.805 -3.445 1 85.81 87 VAL A O 1
ATOM 657 N N . SER A 1 88 ? 10.461 14.547 -1.21 1 91.31 88 SER A N 1
ATOM 658 C CA . SER A 1 88 ? 9.414 15.562 -1.231 1 91.31 88 SER A CA 1
ATOM 659 C C . SER A 1 88 ? 9.633 16.609 -0.145 1 91.31 88 SER A C 1
ATOM 661 O O . SER A 1 88 ? 10.031 16.281 0.975 1 91.31 88 SER A O 1
ATOM 663 N N . THR A 1 89 ? 9.508 17.859 -0.543 1 95.5 89 THR A N 1
ATOM 664 C CA . THR A 1 89 ? 9.398 18.922 0.44 1 95.5 89 THR A CA 1
ATOM 665 C C . THR A 1 89 ? 7.938 19.297 0.676 1 95.5 89 THR A C 1
ATOM 667 O O . THR A 1 89 ? 7.211 19.625 -0.268 1 95.5 89 THR A O 1
ATOM 670 N N . GLU A 1 90 ? 7.535 19.281 1.98 1 97.38 90 GLU A N 1
ATOM 671 C CA . GLU A 1 90 ? 6.125 19.453 2.311 1 97.38 90 GLU A CA 1
ATOM 672 C C . GLU A 1 90 ? 5.941 20.516 3.396 1 97.38 90 GLU A C 1
ATOM 674 O O . GLU A 1 90 ? 6.758 20.609 4.316 1 97.38 90 GLU A O 1
ATOM 679 N N . ARG A 1 91 ? 4.898 21.312 3.242 1 98 91 ARG A N 1
ATOM 680 C CA . ARG A 1 91 ? 4.59 22.375 4.199 1 98 91 ARG A CA 1
ATOM 681 C C . ARG A 1 91 ? 3.307 22.062 4.965 1 98 91 ARG A C 1
ATOM 683 O O . ARG A 1 91 ? 2.299 21.672 4.367 1 98 91 ARG A O 1
ATOM 690 N N . LEU A 1 92 ? 3.361 22.188 6.27 1 98.31 92 LEU A N 1
ATOM 691 C CA . LEU A 1 92 ? 2.156 22.109 7.09 1 98.31 92 LEU A CA 1
ATOM 692 C C . LEU A 1 92 ? 1.29 23.359 6.902 1 98.31 92 LEU A C 1
ATOM 694 O O . LEU A 1 92 ? 1.679 24.453 7.301 1 98.31 92 LEU A O 1
ATOM 698 N N . ASP A 1 93 ? 0.02 23.156 6.406 1 97.06 93 ASP A N 1
ATOM 699 C CA . ASP A 1 93 ? -0.802 24.297 6 1 97.06 93 ASP A CA 1
ATOM 700 C C . ASP A 1 93 ? -1.938 24.531 6.992 1 97.06 93 ASP A C 1
ATOM 702 O O . ASP A 1 93 ? -2.408 25.656 7.148 1 97.06 93 ASP A O 1
ATOM 706 N N . VAL A 1 94 ? -2.43 23.484 7.512 1 96.25 94 VAL A N 1
ATOM 707 C CA . VAL A 1 94 ? -3.574 23.547 8.414 1 96.25 94 VAL A CA 1
ATOM 708 C C . VAL A 1 94 ? -3.338 22.641 9.625 1 96.25 94 VAL A C 1
ATOM 710 O O . VAL A 1 94 ? -2.844 21.531 9.477 1 96.25 94 VAL A O 1
ATOM 713 N N . LEU A 1 95 ? -3.633 23.188 10.742 1 97.25 95 LEU A N 1
ATOM 714 C CA . LEU A 1 95 ? -3.543 22.422 11.984 1 97.25 95 LEU A CA 1
ATOM 715 C C . LEU A 1 95 ? -4.574 22.922 12.992 1 97.25 95 LEU A C 1
ATOM 717 O O . LEU A 1 95 ? -4.594 24.094 13.352 1 97.25 95 LEU A O 1
ATOM 721 N N . ASP A 1 96 ? -5.469 22.031 13.367 1 96.62 96 ASP A N 1
ATOM 722 C CA . ASP A 1 96 ? -6.484 22.328 14.375 1 96.62 96 ASP A CA 1
ATOM 723 C C . ASP A 1 96 ? -6.598 21.188 15.383 1 96.62 96 ASP A C 1
ATOM 725 O O . ASP A 1 96 ? -7.285 20.188 15.125 1 96.62 96 ASP A O 1
ATOM 729 N N . ASP A 1 97 ? -5.957 21.344 16.562 1 97.12 97 ASP A N 1
ATOM 730 C CA . ASP A 1 97 ? -5.914 20.297 17.578 1 97.12 97 ASP A CA 1
ATOM 731 C C . ASP A 1 97 ? -7.301 20.031 18.172 1 97.12 97 ASP A C 1
ATOM 733 O O . ASP A 1 97 ? -7.621 18.906 18.547 1 97.12 97 ASP A O 1
ATOM 737 N N . GLU A 1 98 ? -8.109 21.016 18.281 1 96 98 GLU A N 1
ATOM 738 C CA . GLU A 1 98 ? -9.445 20.875 18.859 1 96 98 GLU A CA 1
ATOM 739 C C . GLU A 1 98 ? -10.367 20.094 17.938 1 96 98 GLU A C 1
ATOM 741 O O . GLU A 1 98 ? -11.094 19.203 18.391 1 96 98 GLU A O 1
ATOM 746 N N . ARG A 1 99 ? -10.281 20.344 16.703 1 95.25 99 ARG A N 1
ATOM 747 C CA . ARG A 1 99 ? -11.164 19.703 15.734 1 95.25 99 ARG A CA 1
ATOM 748 C C . ARG A 1 99 ? -10.469 18.516 15.078 1 95.25 99 ARG A C 1
ATOM 750 O O . ARG A 1 99 ? -11.078 17.797 14.273 1 95.25 99 ARG A O 1
ATOM 757 N N . HIS A 1 100 ? -9.25 18.266 15.297 1 97.69 100 HIS A N 1
ATOM 758 C CA . HIS A 1 100 ? -8.438 17.172 14.781 1 97.69 100 HIS A CA 1
ATOM 759 C C . HIS A 1 100 ? -8.336 17.234 13.258 1 97.69 100 HIS A C 1
ATOM 761 O O . HIS A 1 100 ? -8.727 16.297 12.57 1 97.69 100 HIS A O 1
ATOM 767 N N . VAL A 1 101 ? -7.801 18.359 12.836 1 96.25 101 VAL A N 1
ATOM 768 C CA . VAL A 1 101 ? -7.578 18.594 11.406 1 96.25 101 VAL A CA 1
ATOM 769 C C . VAL A 1 101 ? -6.098 18.859 11.156 1 96.25 101 VAL A C 1
ATOM 771 O O . VAL A 1 101 ? -5.477 19.656 11.867 1 96.25 101 VAL A O 1
ATOM 774 N N . ILE A 1 102 ? -5.52 18.188 10.156 1 97.62 102 ILE A N 1
ATOM 775 C CA . ILE A 1 102 ? -4.148 18.453 9.734 1 97.62 102 ILE A CA 1
ATOM 776 C C . ILE A 1 102 ? -4.055 18.391 8.211 1 97.62 102 ILE A C 1
ATOM 778 O O . ILE A 1 102 ? -4.684 17.531 7.582 1 97.62 102 ILE A O 1
ATOM 782 N N . GLY A 1 103 ? -3.35 19.359 7.613 1 97 103 GLY A N 1
ATOM 783 C CA . GLY A 1 103 ? -3.193 19.406 6.168 1 97 103 GLY A CA 1
ATOM 784 C C . GLY A 1 103 ? -1.83 19.906 5.73 1 97 103 GLY A C 1
ATOM 785 O O . GLY A 1 103 ? -1.189 20.688 6.441 1 97 103 GLY A O 1
ATOM 786 N N . PHE A 1 104 ? -1.442 19.422 4.57 1 97.25 104 PHE A N 1
ATOM 787 C CA . PHE A 1 104 ? -0.141 19.828 4.062 1 97.25 104 PHE A CA 1
ATOM 788 C C . PHE A 1 104 ? -0.162 19.922 2.539 1 97.25 104 PHE A C 1
ATOM 790 O O . PHE A 1 104 ? -1.09 19.438 1.895 1 97.25 104 PHE A O 1
ATOM 797 N N . SER A 1 105 ? 0.826 20.578 1.996 1 96.38 105 SER A N 1
ATOM 798 C CA . SER A 1 105 ? 1.069 20.656 0.56 1 96.38 105 SER A CA 1
ATOM 799 C C . SER A 1 105 ? 2.498 20.25 0.215 1 96.38 105 SER A C 1
ATOM 801 O O . SER A 1 105 ? 3.414 20.453 1.015 1 96.38 105 SER A O 1
ATOM 803 N N . MET A 1 106 ? 2.609 19.641 -0.911 1 94.44 106 MET A N 1
ATOM 804 C CA . MET A 1 106 ? 3.941 19.422 -1.463 1 94.44 106 MET A CA 1
ATOM 805 C C . MET A 1 106 ? 4.457 20.672 -2.16 1 94.44 106 MET A C 1
ATOM 807 O O . MET A 1 106 ? 3.865 21.141 -3.139 1 94.44 106 MET A O 1
ATOM 811 N N . VAL A 1 107 ? 5.594 21.203 -1.746 1 95.56 107 VAL A N 1
ATOM 812 C CA . VAL A 1 107 ? 6.055 22.5 -2.256 1 95.56 107 VAL A CA 1
ATOM 813 C C . VAL A 1 107 ? 7.352 22.312 -3.035 1 95.56 107 VAL A C 1
ATOM 815 O O . VAL A 1 107 ? 7.879 23.266 -3.613 1 95.56 107 VAL A O 1
ATOM 818 N N . GLY A 1 108 ? 7.887 21.094 -2.967 1 91.06 108 GLY A N 1
ATOM 819 C CA . GLY A 1 108 ? 9.094 20.766 -3.709 1 91.06 108 GLY A CA 1
ATOM 820 C C . GLY A 1 108 ? 9.453 19.297 -3.66 1 91.06 108 GLY A C 1
ATOM 821 O O . GLY A 1 108 ? 8.758 18.5 -3.029 1 91.06 108 GLY A O 1
ATOM 822 N N . GLY A 1 109 ? 10.594 19 -4.414 1 88 109 GLY A N 1
ATOM 823 C CA . GLY A 1 109 ? 11.086 17.625 -4.43 1 88 109 GLY A CA 1
ATOM 824 C C . GLY A 1 109 ? 11.133 17.016 -5.82 1 88 109 GLY A C 1
ATOM 825 O O . GLY A 1 109 ? 10.922 17.719 -6.812 1 88 109 GLY A O 1
ATOM 826 N N . ASP A 1 110 ? 11.555 15.75 -5.77 1 79.44 110 ASP A N 1
ATOM 827 C CA . ASP A 1 110 ? 11.695 14.984 -7.004 1 79.44 110 ASP A CA 1
ATOM 828 C C . ASP A 1 110 ? 10.648 13.875 -7.09 1 79.44 110 ASP A C 1
ATOM 830 O O . ASP A 1 110 ? 10.906 12.734 -6.703 1 79.44 110 ASP A O 1
ATOM 834 N N . HIS A 1 111 ? 9.438 14.273 -7.551 1 76.69 111 HIS A N 1
ATOM 835 C CA . HIS A 1 111 ? 8.312 13.352 -7.711 1 76.69 111 HIS A CA 1
ATOM 836 C C . HIS A 1 111 ? 7.43 13.766 -8.883 1 76.69 111 HIS A C 1
ATOM 838 O O . HIS A 1 111 ? 7.516 14.891 -9.367 1 76.69 111 HIS A O 1
ATOM 844 N N . ARG A 1 112 ? 6.676 12.875 -9.273 1 79.62 112 ARG A N 1
ATOM 845 C CA . ARG A 1 112 ? 5.844 13.109 -10.445 1 79.62 112 ARG A CA 1
ATOM 846 C C . ARG A 1 112 ? 4.59 13.898 -10.086 1 79.62 112 ARG A C 1
ATOM 848 O O . ARG A 1 112 ? 3.932 14.469 -10.953 1 79.62 112 ARG A O 1
ATOM 855 N N . LEU A 1 113 ? 4.293 13.93 -8.797 1 86.56 113 LEU A N 1
ATOM 856 C CA . LEU A 1 113 ? 3.09 14.641 -8.367 1 86.56 113 LEU A CA 1
ATOM 857 C C . LEU A 1 113 ? 3.365 16.125 -8.195 1 86.56 113 LEU A C 1
ATOM 859 O O . LEU A 1 113 ? 4.418 16.516 -7.68 1 86.56 113 LEU A O 1
ATOM 863 N N . SER A 1 114 ? 2.453 16.859 -8.734 1 88.62 114 SER A N 1
ATOM 864 C CA . SER A 1 114 ? 2.549 18.312 -8.602 1 88.62 114 SER A CA 1
ATOM 865 C C . SER A 1 114 ? 1.269 18.906 -8.016 1 88.62 114 SER A C 1
ATOM 867 O O . SER A 1 114 ? 0.172 18.406 -8.289 1 88.62 114 SER A O 1
ATOM 869 N N . ASN A 1 115 ? 1.458 19.984 -7.203 1 91.44 115 ASN A N 1
ATOM 870 C CA . ASN A 1 115 ? 0.355 20.703 -6.574 1 91.44 115 ASN A CA 1
ATOM 871 C C . ASN A 1 115 ? -0.52 19.781 -5.742 1 91.44 115 ASN A C 1
ATOM 873 O O . ASN A 1 115 ? -1.747 19.812 -5.84 1 91.44 115 ASN A O 1
ATOM 877 N N . TYR A 1 116 ? 0.184 18.953 -5.098 1 93.38 116 TYR A N 1
ATOM 878 C CA . TYR A 1 116 ? -0.514 18.031 -4.215 1 93.38 116 TYR A CA 1
ATOM 879 C C . TYR A 1 116 ? -0.842 18.688 -2.881 1 93.38 116 TYR A C 1
ATOM 881 O O . TYR A 1 116 ? 0.034 19.281 -2.238 1 93.38 116 TYR A O 1
ATOM 889 N N . ARG A 1 117 ? -2.074 18.609 -2.457 1 94.56 117 ARG A N 1
ATOM 890 C CA . ARG A 1 117 ? -2.559 19.062 -1.153 1 94.56 117 ARG A CA 1
ATOM 891 C C . ARG A 1 117 ? -3.451 18 -0.512 1 94.56 117 ARG A C 1
ATOM 893 O O . ARG A 1 117 ? -4.293 17.406 -1.182 1 94.56 117 ARG A O 1
ATOM 900 N N . SER A 1 118 ? -3.203 17.859 0.737 1 95.94 118 SER A N 1
ATOM 901 C CA . SER A 1 118 ? -3.99 16.859 1.454 1 95.94 118 SER A CA 1
ATOM 902 C C . SER A 1 118 ? -4.496 17.406 2.785 1 95.94 118 SER A C 1
ATOM 904 O O . SER A 1 118 ? -3.82 18.219 3.426 1 95.94 118 SER A O 1
ATOM 906 N N . VAL A 1 119 ? -5.691 16.969 3.172 1 95.75 119 VAL A N 1
ATOM 907 C CA . VAL A 1 119 ? -6.258 17.281 4.48 1 95.75 119 VAL A CA 1
ATOM 908 C C . VAL A 1 119 ? -6.801 16.016 5.129 1 95.75 119 VAL A C 1
ATOM 910 O O . VAL A 1 119 ? -7.512 15.234 4.484 1 95.75 119 VAL A O 1
ATOM 913 N N . THR A 1 120 ? -6.43 15.812 6.352 1 97.69 120 THR A N 1
ATOM 914 C CA . THR A 1 120 ? -6.926 14.711 7.16 1 97.69 120 THR A CA 1
ATOM 915 C C . THR A 1 120 ? -7.773 15.227 8.32 1 97.69 120 THR A C 1
ATOM 917 O O . THR A 1 120 ? -7.355 16.141 9.047 1 97.69 120 THR A O 1
ATOM 920 N N . ILE A 1 121 ? -8.938 14.641 8.469 1 96.81 121 ILE A N 1
ATOM 921 C CA . ILE A 1 121 ? -9.828 15.016 9.555 1 96.81 121 ILE A CA 1
ATOM 922 C C . ILE A 1 121 ? -10.25 13.773 10.336 1 96.81 121 ILE A C 1
ATOM 924 O O . ILE A 1 121 ? -10.586 12.742 9.734 1 96.81 121 ILE A O 1
ATOM 928 N N . LEU A 1 122 ? -10.195 13.891 11.633 1 97.81 122 LEU A N 1
ATOM 929 C CA . LEU A 1 122 ? -10.656 12.805 12.5 1 97.81 122 LEU A CA 1
ATOM 930 C C . LEU A 1 122 ? -11.977 13.164 13.156 1 97.81 122 LEU A C 1
ATOM 932 O O . LEU A 1 122 ? -12.133 14.258 13.711 1 97.81 122 LEU A O 1
ATOM 936 N N . HIS A 1 123 ? -12.906 12.195 13.07 1 95.94 123 HIS A N 1
ATOM 937 C CA . HIS A 1 123 ? -14.211 12.352 13.703 1 95.94 123 HIS A CA 1
ATOM 938 C C . HIS A 1 123 ? -14.469 11.25 14.727 1 95.94 123 HIS A C 1
ATOM 940 O O . HIS A 1 123 ? -14.539 10.07 14.367 1 95.94 123 HIS A O 1
ATOM 946 N N . PRO A 1 124 ? -14.664 11.68 15.977 1 96.38 124 PRO A N 1
ATOM 947 C CA . PRO A 1 124 ? -15.078 10.656 16.938 1 96.38 124 PRO A CA 1
ATOM 948 C C . PRO A 1 124 ? -16.5 10.141 16.672 1 96.38 124 PRO A C 1
ATOM 950 O O . PRO A 1 124 ? -17.438 10.922 16.625 1 96.38 124 PRO A O 1
ATOM 953 N N . ARG A 1 125 ? -16.656 8.922 16.406 1 94.94 125 ARG A N 1
ATOM 954 C CA . ARG A 1 125 ? -17.969 8.289 16.25 1 94.94 125 ARG A CA 1
ATOM 955 C C . ARG A 1 125 ? -18.531 7.863 17.594 1 94.94 125 ARG A C 1
ATOM 957 O O . ARG A 1 125 ? -19.734 7.926 17.812 1 94.94 125 ARG A O 1
ATOM 964 N N . SER A 1 126 ? -17.625 7.391 18.453 1 95.44 126 SER A N 1
ATOM 965 C CA . SER A 1 126 ? -17.891 7.039 19.844 1 95.44 126 SER A CA 1
ATOM 966 C C . SER A 1 126 ? -16.672 7.273 20.719 1 95.44 126 SER A C 1
ATOM 968 O O . SER A 1 126 ? -15.688 7.871 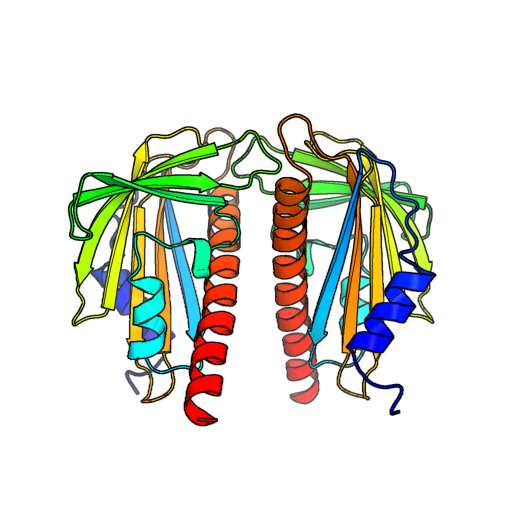20.281 1 95.44 126 SER A O 1
ATOM 970 N N . ALA A 1 127 ? -16.812 6.852 21.953 1 95.38 127 ALA A N 1
ATOM 971 C CA . ALA A 1 127 ? -15.688 6.996 22.859 1 95.38 127 ALA A CA 1
ATOM 972 C C . ALA A 1 127 ? -14.531 6.094 22.438 1 95.38 127 ALA A C 1
ATOM 974 O O . ALA A 1 127 ? -13.383 6.32 22.828 1 95.38 127 ALA A O 1
ATOM 975 N N . THR A 1 128 ? -14.789 5.105 21.625 1 97.06 128 THR A N 1
ATOM 976 C CA . THR A 1 128 ? -13.758 4.121 21.328 1 97.06 128 THR A CA 1
ATOM 977 C C . THR A 1 128 ? -13.547 3.979 19.828 1 97.06 128 THR A C 1
ATOM 979 O O . THR A 1 128 ? -12.742 3.158 19.375 1 97.06 128 THR A O 1
ATOM 982 N N . ASP A 1 129 ? -14.297 4.773 19.062 1 97.81 129 ASP A N 1
ATOM 983 C CA . ASP A 1 129 ? -14.242 4.637 17.609 1 97.81 129 ASP A CA 1
ATOM 984 C C . ASP A 1 129 ? -14.031 5.992 16.938 1 97.81 129 ASP A C 1
ATOM 986 O O . ASP A 1 129 ? -14.633 6.988 17.344 1 97.81 129 ASP A O 1
ATOM 990 N N . THR A 1 130 ? -13.211 5.973 15.969 1 98.25 130 THR A N 1
ATOM 991 C CA . THR A 1 130 ? -12.883 7.18 15.219 1 98.25 130 THR A CA 1
ATOM 992 C C . THR A 1 130 ? -13.031 6.938 13.719 1 98.25 130 THR A C 1
ATOM 994 O O . THR A 1 130 ? -12.68 5.867 13.219 1 98.25 130 THR A O 1
ATOM 997 N N . VAL A 1 131 ? -13.547 7.914 13 1 97.62 131 VAL A N 1
ATOM 998 C CA . VAL A 1 131 ? -13.562 7.902 11.539 1 97.62 131 VAL A CA 1
ATOM 999 C C . VAL A 1 131 ? -12.547 8.906 11 1 97.62 131 VAL A C 1
ATOM 1001 O O . VAL A 1 131 ? -12.594 10.094 11.352 1 97.62 131 VAL A O 1
ATOM 1004 N N . VAL A 1 132 ? -11.648 8.406 10.195 1 97.94 132 VAL A N 1
ATOM 1005 C CA . VAL A 1 132 ? -10.648 9.266 9.57 1 97.94 132 VAL A CA 1
ATOM 1006 C C . VAL A 1 132 ? -10.992 9.484 8.102 1 97.94 132 VAL A C 1
ATOM 1008 O O . VAL A 1 132 ? -11.25 8.531 7.367 1 97.94 132 VAL A O 1
ATOM 1011 N N . VAL A 1 133 ? -10.992 10.758 7.742 1 96.38 133 VAL A N 1
ATOM 1012 C CA . VAL A 1 133 ? -11.203 11.125 6.344 1 96.38 133 VAL A CA 1
ATOM 1013 C C . VAL A 1 133 ? -9.984 11.875 5.816 1 96.38 133 VAL A C 1
ATOM 1015 O O . VAL A 1 133 ? -9.539 12.852 6.422 1 96.38 133 VAL A O 1
ATOM 1018 N N . GLU A 1 134 ? -9.422 11.406 4.754 1 96.81 134 GLU A N 1
ATOM 1019 C CA . GLU A 1 134 ? -8.336 12.117 4.074 1 96.81 134 GLU A CA 1
ATOM 1020 C C . GLU A 1 134 ? -8.711 12.438 2.631 1 96.81 134 GLU A C 1
ATOM 1022 O O . GLU A 1 134 ? -9.102 11.547 1.872 1 96.81 134 GLU A O 1
ATOM 1027 N N . SER A 1 135 ? -8.609 13.688 2.326 1 95.25 135 SER A N 1
ATOM 1028 C CA . SER A 1 135 ? -8.867 14.141 0.963 1 95.25 135 SER A CA 1
ATOM 1029 C C . SER A 1 135 ? -7.637 14.805 0.359 1 95.25 135 SER A C 1
ATOM 1031 O O . SER A 1 135 ? -6.703 15.164 1.079 1 95.25 135 SER A O 1
ATOM 1033 N N . TYR A 1 136 ? -7.695 14.883 -0.999 1 94.81 136 TYR A N 1
ATOM 1034 C CA . TYR A 1 136 ? -6.551 15.492 -1.665 1 94.81 136 TYR A CA 1
ATOM 1035 C C . TYR A 1 136 ? -6.961 16.125 -2.988 1 94.81 136 TYR A C 1
ATOM 1037 O O . TYR A 1 136 ? -8.055 15.852 -3.502 1 94.81 136 TYR A O 1
ATOM 1045 N N . VAL A 1 137 ? -6.121 17.016 -3.447 1 94.06 137 VAL A N 1
ATOM 1046 C CA . VAL A 1 137 ? -6.137 17.547 -4.812 1 94.06 137 VAL A CA 1
ATOM 1047 C C . VAL A 1 137 ? -4.73 17.469 -5.406 1 94.06 137 VAL A C 1
ATOM 1049 O O . VAL A 1 137 ? -3.738 17.641 -4.695 1 94.06 137 VAL A O 1
ATOM 1052 N N . VAL A 1 138 ? -4.691 17.125 -6.699 1 92.69 138 VAL A N 1
ATOM 1053 C CA . VAL A 1 138 ? -3.387 16.969 -7.332 1 92.69 138 VAL A CA 1
ATOM 1054 C C . VAL A 1 138 ? -3.514 17.188 -8.844 1 92.69 138 VAL A C 1
ATOM 1056 O O . VAL A 1 138 ? -4.578 16.969 -9.422 1 92.69 138 VAL A O 1
ATOM 1059 N N . ASP A 1 139 ? -2.412 17.641 -9.445 1 91.69 139 ASP A N 1
ATOM 1060 C CA . ASP A 1 139 ? -2.359 17.672 -10.906 1 91.69 139 ASP A CA 1
ATOM 1061 C C . ASP A 1 139 ? -2.279 16.266 -11.484 1 91.69 139 ASP A C 1
ATOM 1063 O O . ASP A 1 139 ? -1.589 15.406 -10.938 1 91.69 139 ASP A O 1
ATOM 1067 N N . VAL A 1 140 ? -2.955 16.125 -12.617 1 90.31 140 VAL A N 1
ATOM 1068 C CA . VAL A 1 140 ? -2.785 14.875 -13.359 1 90.31 140 VAL A CA 1
ATOM 1069 C C . VAL A 1 140 ? -1.439 14.883 -14.078 1 90.31 140 VAL A C 1
ATOM 1071 O O . VAL A 1 140 ? -1.195 15.727 -14.945 1 90.31 140 VAL A O 1
ATOM 1074 N N . PRO A 1 141 ? -0.568 13.93 -13.648 1 87.25 141 PRO A N 1
ATOM 1075 C CA . PRO A 1 141 ? 0.741 13.93 -14.305 1 87.25 141 PRO A CA 1
ATOM 1076 C C . PRO A 1 141 ? 0.646 13.664 -15.805 1 87.25 141 PRO A C 1
ATOM 1078 O O . PRO A 1 141 ? -0.282 12.992 -16.266 1 87.25 141 PRO A O 1
ATOM 1081 N N . ALA A 1 142 ? 1.651 14.148 -16.516 1 84 142 ALA A N 1
ATOM 1082 C CA . ALA A 1 142 ? 1.701 13.891 -17.953 1 84 142 ALA A CA 1
ATOM 1083 C C . ALA A 1 142 ? 1.699 12.391 -18.234 1 84 142 ALA A C 1
ATOM 1085 O O . ALA A 1 142 ? 2.406 11.625 -17.578 1 84 142 ALA A O 1
ATOM 1086 N N . GLY A 1 143 ? 0.796 11.969 -19.094 1 80.56 143 GLY A N 1
ATOM 1087 C CA . GLY A 1 143 ? 0.747 10.57 -19.469 1 80.56 143 GLY A CA 1
ATOM 1088 C C . GLY A 1 143 ? -0.291 9.773 -18.703 1 80.56 143 GLY A C 1
ATOM 1089 O O . GLY A 1 143 ? -0.589 8.633 -19.047 1 80.56 143 GLY A O 1
ATOM 1090 N N . ASN A 1 144 ? -0.776 10.422 -17.672 1 84.31 144 ASN A N 1
ATOM 1091 C CA . ASN A 1 144 ? -1.813 9.758 -16.891 1 84.31 144 ASN A CA 1
ATOM 1092 C C . ASN A 1 144 ? -3.201 10.289 -17.234 1 84.31 144 ASN A C 1
ATOM 1094 O O . ASN A 1 144 ? -3.346 11.445 -17.625 1 84.31 144 ASN A O 1
ATOM 1098 N N . THR A 1 145 ? -4.125 9.367 -17.062 1 86.94 145 THR A N 1
ATOM 1099 C CA . THR A 1 145 ? -5.508 9.836 -17.016 1 86.94 145 THR A CA 1
ATOM 1100 C C . THR A 1 145 ? -5.879 10.266 -15.594 1 86.94 145 THR A C 1
ATOM 1102 O O . THR A 1 145 ? -5.141 10.008 -14.641 1 86.94 145 THR A O 1
ATOM 1105 N N . THR A 1 146 ? -6.965 10.945 -15.523 1 89.75 146 THR A N 1
ATOM 1106 C CA . THR A 1 146 ? -7.516 11.289 -14.219 1 89.75 146 THR A CA 1
ATOM 1107 C C . THR A 1 146 ? -7.73 10.039 -13.375 1 89.75 146 THR A C 1
ATOM 1109 O O . THR A 1 146 ? -7.395 10.016 -12.195 1 89.75 146 THR A O 1
ATOM 1112 N N . GLU A 1 147 ? -8.242 9.031 -14.047 1 88.38 147 GLU A N 1
ATOM 1113 C CA . GLU A 1 147 ? -8.539 7.789 -13.336 1 88.38 147 GLU A CA 1
ATOM 1114 C C . GLU A 1 147 ? -7.262 7.102 -12.859 1 88.38 147 GLU A C 1
ATOM 1116 O O . GLU A 1 147 ? -7.195 6.617 -11.727 1 88.38 147 GLU A O 1
ATOM 1121 N N . ASP A 1 148 ? -6.242 7.168 -13.664 1 84.12 148 ASP A N 1
ATOM 1122 C CA . ASP A 1 148 ? -4.949 6.613 -13.273 1 84.12 148 ASP A CA 1
ATOM 1123 C C . ASP A 1 148 ? -4.418 7.297 -12.016 1 84.12 148 ASP A C 1
ATOM 1125 O O . ASP A 1 148 ? -3.92 6.629 -11.109 1 84.12 148 ASP A O 1
ATOM 1129 N N . THR A 1 149 ? -4.527 8.531 -12.039 1 88 149 THR A N 1
ATOM 1130 C CA . THR A 1 149 ? -3.99 9.352 -10.961 1 88 149 THR A CA 1
ATOM 1131 C C . THR A 1 149 ? -4.766 9.109 -9.664 1 88 149 THR A C 1
ATOM 1133 O O . THR A 1 149 ? -4.164 8.922 -8.602 1 88 149 THR A O 1
ATOM 1136 N N . ARG A 1 150 ? -6.039 9.008 -9.797 1 91.38 150 ARG A N 1
ATOM 1137 C CA . ARG A 1 150 ? -6.875 8.773 -8.625 1 91.38 150 ARG A CA 1
ATOM 1138 C C . ARG A 1 150 ? -6.602 7.398 -8.023 1 91.38 150 ARG A C 1
ATOM 1140 O O . ARG A 1 150 ? -6.473 7.262 -6.809 1 91.38 150 ARG A O 1
ATOM 1147 N N . VAL A 1 151 ? -6.523 6.43 -8.875 1 88 151 VAL A N 1
ATOM 1148 C CA . VAL A 1 151 ? -6.301 5.074 -8.383 1 88 151 VAL A CA 1
ATOM 1149 C C . VAL A 1 151 ? -4.953 5 -7.664 1 88 151 VAL A C 1
ATOM 1151 O O . VAL A 1 151 ? -4.844 4.375 -6.605 1 88 151 VAL A O 1
ATOM 1154 N N . PHE A 1 152 ? -4.012 5.684 -8.211 1 86.81 152 PHE A N 1
ATOM 1155 C CA . PHE A 1 152 ? -2.676 5.672 -7.625 1 86.81 152 PHE A CA 1
ATOM 1156 C C . PHE A 1 152 ? -2.693 6.293 -6.23 1 86.81 152 PHE A C 1
ATOM 1158 O O . PHE A 1 152 ? -2.264 5.664 -5.262 1 86.81 152 PHE A O 1
ATOM 1165 N N . VAL A 1 153 ? -3.15 7.438 -6.156 1 91.56 153 VAL A N 1
ATOM 1166 C CA . VAL A 1 153 ? -3.107 8.172 -4.898 1 91.56 153 VAL A CA 1
ATOM 1167 C C . VAL A 1 153 ? -4.023 7.504 -3.877 1 91.56 153 VAL A C 1
ATOM 1169 O O . VAL A 1 153 ? -3.648 7.332 -2.715 1 91.56 153 VAL A O 1
ATOM 1172 N N . ASP A 1 154 ? -5.164 7.074 -4.344 1 92.31 154 ASP A N 1
ATOM 1173 C CA . ASP A 1 154 ? -6.094 6.402 -3.445 1 92.31 154 ASP A CA 1
ATOM 1174 C C . ASP A 1 154 ? -5.469 5.145 -2.844 1 92.31 154 ASP A C 1
ATOM 1176 O O . ASP A 1 154 ? -5.664 4.855 -1.661 1 92.31 154 ASP A O 1
ATOM 1180 N N . THR A 1 155 ? -4.844 4.422 -3.695 1 90.62 155 THR A N 1
ATOM 1181 C CA . THR A 1 155 ? -4.242 3.18 -3.227 1 90.62 155 THR A CA 1
ATOM 1182 C C . THR A 1 155 ? -3.23 3.453 -2.117 1 90.62 155 THR A C 1
ATOM 1184 O O . THR A 1 155 ? -3.225 2.77 -1.092 1 90.62 155 THR A O 1
ATOM 1187 N N . ILE A 1 156 ? -2.408 4.449 -2.275 1 91.56 156 ILE A N 1
ATOM 1188 C CA . ILE A 1 156 ? -1.4 4.797 -1.278 1 91.56 156 ILE A CA 1
ATOM 1189 C C . ILE A 1 156 ? -2.084 5.262 0.006 1 91.56 156 ILE A C 1
ATOM 1191 O O . ILE A 1 156 ? -1.72 4.828 1.102 1 91.56 156 ILE A O 1
ATOM 1195 N N . LEU A 1 157 ? -3.055 6.078 -0.157 1 94.75 157 LEU A N 1
ATOM 1196 C CA . LEU A 1 157 ? -3.74 6.621 1.012 1 94.75 157 LEU A CA 1
ATOM 1197 C C . LEU A 1 157 ? -4.477 5.52 1.769 1 94.75 157 LEU A C 1
ATOM 1199 O O . LEU A 1 157 ? -4.477 5.504 3.002 1 94.75 157 LEU A O 1
ATOM 1203 N N . ARG A 1 158 ? -5.125 4.641 1.042 1 94.38 158 ARG A N 1
ATOM 1204 C CA . ARG A 1 158 ? -5.824 3.537 1.693 1 94.38 158 ARG A CA 1
ATOM 1205 C C . ARG A 1 158 ? -4.848 2.65 2.461 1 94.38 158 ARG A C 1
ATOM 1207 O O . ARG A 1 158 ? -5.129 2.24 3.588 1 94.38 158 ARG A O 1
ATOM 1214 N N . CYS A 1 159 ? -3.734 2.389 1.84 1 93.56 159 CYS A N 1
ATOM 1215 C CA . CYS A 1 159 ? -2.705 1.607 2.518 1 93.56 159 CYS A CA 1
ATOM 1216 C C . CYS A 1 159 ? -2.244 2.303 3.793 1 93.56 159 CYS A C 1
ATOM 1218 O O . CYS A 1 159 ? -2.113 1.667 4.84 1 93.56 159 CYS A O 1
ATOM 1220 N N . ASN A 1 160 ? -1.984 3.543 3.713 1 96.25 160 ASN A N 1
ATOM 1221 C CA . ASN A 1 160 ? -1.541 4.32 4.867 1 96.25 160 ASN A CA 1
ATOM 1222 C C . ASN A 1 160 ? -2.574 4.293 5.988 1 96.25 160 ASN A C 1
ATOM 1224 O O . ASN A 1 160 ? -2.225 4.082 7.152 1 96.25 160 ASN A O 1
ATOM 1228 N N . LEU A 1 161 ? -3.816 4.504 5.629 1 97.62 161 LEU A N 1
ATOM 1229 C CA . LEU A 1 161 ? -4.867 4.602 6.637 1 97.62 161 LEU A CA 1
ATOM 1230 C C . LEU A 1 161 ? -5.137 3.24 7.273 1 97.62 161 LEU A C 1
ATOM 1232 O O . LEU A 1 161 ? -5.461 3.16 8.461 1 97.62 161 LEU A O 1
ATOM 1236 N N . GLN A 1 162 ? -5 2.219 6.508 1 95.31 162 GLN A N 1
ATOM 1237 C CA . GLN A 1 162 ? -5.121 0.882 7.078 1 95.31 162 GLN A CA 1
ATOM 1238 C C . GLN A 1 162 ? -4.004 0.608 8.086 1 95.31 162 GLN A C 1
ATOM 1240 O O . GLN A 1 162 ? -4.238 0.001 9.133 1 95.31 162 GLN A O 1
ATOM 1245 N N . SER A 1 163 ? -2.816 1.004 7.695 1 96.25 163 SER A N 1
ATOM 1246 C CA . SER A 1 163 ? -1.694 0.884 8.625 1 96.25 163 SER A CA 1
ATOM 1247 C C . SER A 1 163 ? -1.927 1.711 9.883 1 96.25 163 SER A C 1
ATOM 1249 O O . SER A 1 163 ? -1.61 1.268 10.984 1 96.25 163 SER A O 1
ATOM 1251 N N . LEU A 1 164 ? -2.469 2.85 9.734 1 98.19 164 LEU A N 1
ATOM 1252 C CA . LEU A 1 164 ? -2.814 3.699 10.867 1 98.19 164 LEU A CA 1
ATOM 1253 C C . LEU A 1 164 ? -3.797 2.994 11.797 1 98.19 164 LEU A C 1
ATOM 1255 O O . LEU A 1 164 ? -3.641 3.037 13.016 1 98.19 164 LEU A O 1
ATOM 1259 N N . ALA A 1 165 ? -4.781 2.414 11.18 1 97.5 165 ALA A N 1
ATOM 1260 C CA . ALA A 1 165 ? -5.785 1.704 11.969 1 97.5 165 ALA A CA 1
ATOM 1261 C C . ALA A 1 165 ? -5.145 0.609 12.812 1 97.5 165 ALA A C 1
ATOM 1263 O O . ALA A 1 165 ? -5.348 0.555 14.031 1 97.5 165 ALA A O 1
ATOM 1264 N N . LYS A 1 166 ? -4.336 -0.176 12.211 1 94.44 166 LYS A N 1
ATOM 1265 C CA . LYS A 1 166 ? -3.678 -1.264 12.93 1 94.44 166 LYS A CA 1
ATOM 1266 C C . LYS A 1 166 ? -2.795 -0.725 14.047 1 94.44 166 LYS A C 1
ATOM 1268 O O . LYS A 1 166 ? -2.801 -1.258 15.164 1 94.44 166 LYS A O 1
ATOM 1273 N N . PHE A 1 167 ? -2.088 0.289 13.711 1 96.62 167 PHE A N 1
ATOM 1274 C CA . PHE A 1 167 ? -1.159 0.877 14.664 1 96.62 167 PHE A CA 1
ATOM 1275 C C . PHE A 1 167 ? -1.908 1.452 15.867 1 96.62 167 PHE A C 1
ATOM 1277 O O . PHE A 1 167 ? -1.576 1.152 17.016 1 96.62 167 PHE A O 1
ATOM 1284 N N . ALA A 1 168 ? -2.926 2.242 15.633 1 98.06 168 ALA A N 1
ATOM 1285 C CA . ALA A 1 168 ? -3.678 2.908 16.688 1 98.06 168 ALA A CA 1
ATOM 1286 C C . ALA A 1 168 ? -4.445 1.897 17.547 1 98.06 168 ALA A C 1
ATOM 1288 O O . ALA A 1 168 ? -4.551 2.051 18.766 1 98.06 168 ALA A O 1
ATOM 1289 N N . GLU A 1 169 ? -4.996 0.9 16.922 1 97.25 169 GLU A N 1
ATOM 1290 C CA . GLU A 1 169 ? -5.73 -0.136 17.656 1 97.25 169 GLU A CA 1
ATOM 1291 C C . GLU A 1 169 ? -4.805 -0.937 18.562 1 97.25 169 GLU A C 1
ATOM 1293 O O . GLU A 1 169 ? -5.18 -1.288 19.688 1 97.25 169 GLU A O 1
ATOM 1298 N N . ASN A 1 170 ? -3.623 -1.164 18.062 1 95.81 170 ASN A N 1
ATOM 1299 C CA . ASN A 1 170 ? -2.635 -1.846 18.891 1 95.81 170 ASN A CA 1
ATOM 1300 C C . ASN A 1 170 ? -2.232 -0.997 20.094 1 95.81 170 ASN A C 1
ATOM 1302 O O . ASN A 1 170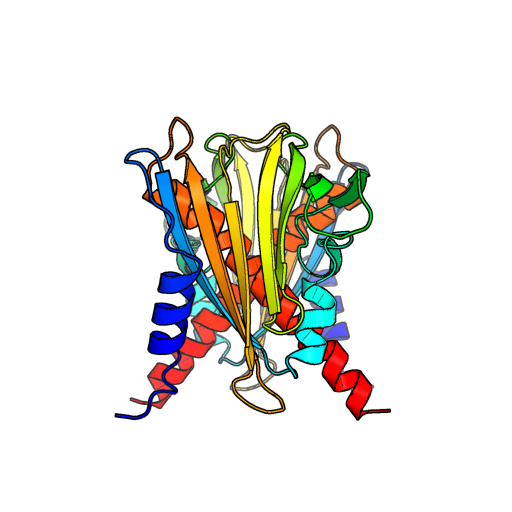 ? -2.006 -1.525 21.188 1 95.81 170 ASN A O 1
ATOM 1306 N N . LEU A 1 171 ? -2.068 0.242 19.859 1 94.75 171 LEU A N 1
ATOM 1307 C CA . LEU A 1 171 ? -1.766 1.156 20.953 1 94.75 171 LEU A CA 1
ATOM 1308 C C . LEU A 1 171 ? -2.859 1.115 22.016 1 94.75 171 LEU A C 1
ATOM 1310 O O . LEU A 1 171 ? -2.57 1.123 23.219 1 94.75 171 LEU A O 1
ATOM 1314 N N . THR A 1 172 ? -4.031 1.067 21.578 1 93.38 172 THR A N 1
ATOM 1315 C CA . THR A 1 172 ? -5.18 1.057 22.484 1 93.38 172 THR A CA 1
ATOM 1316 C C . THR A 1 172 ? -5.234 -0.247 23.266 1 93.38 172 THR A C 1
ATOM 1318 O O . THR A 1 172 ? -5.516 -0.239 24.469 1 93.38 172 THR A O 1
ATOM 1321 N N . ASN A 1 173 ? -5.043 -1.349 22.594 1 91.56 173 ASN A N 1
ATOM 1322 C CA . ASN A 1 173 ? -5.055 -2.648 23.266 1 91.56 173 ASN A CA 1
ATOM 1323 C C . ASN A 1 173 ? -3.967 -2.74 24.328 1 91.56 173 ASN A C 1
ATOM 1325 O O . ASN A 1 173 ? -4.176 -3.346 25.375 1 91.56 173 ASN A O 1
ATOM 1329 N N . LYS A 1 174 ? -2.92 -2.221 24.141 1 89.06 174 LYS A N 1
ATOM 1330 C CA . LYS A 1 174 ? -1.828 -2.232 25.109 1 89.06 174 LYS A CA 1
ATOM 1331 C C . LYS A 1 174 ? -2.168 -1.38 26.328 1 89.06 174 LYS A C 1
ATOM 1333 O O . LYS A 1 174 ? -1.775 -1.707 27.453 1 89.06 174 LYS A O 1
ATOM 1338 N N . LEU A 1 175 ? -2.826 -0.366 26.141 1 77.06 175 LEU A N 1
ATOM 1339 C CA . LEU A 1 175 ? -3.215 0.545 27.219 1 77.06 175 LEU A CA 1
ATOM 1340 C C . LEU A 1 175 ? -4.281 -0.085 28.109 1 77.06 175 LEU A C 1
ATOM 1342 O O . LEU A 1 175 ? -4.324 0.178 29.312 1 77.06 175 LEU A O 1
ATOM 1346 N N . HIS A 1 176 ? -5.078 -0.905 27.547 1 76.19 176 HIS A N 1
ATOM 1347 C CA . HIS A 1 176 ? -6.113 -1.575 28.328 1 76.19 176 HIS A CA 1
ATOM 1348 C C . HIS A 1 176 ? -5.535 -2.752 29.094 1 76.19 176 HIS A C 1
ATOM 1350 O O . HIS A 1 176 ? -6.094 -3.158 30.125 1 76.19 176 HIS A O 1
ATOM 1356 N N . GLN A 1 177 ? -4.547 -3.33 28.578 1 70.88 177 GLN A N 1
ATOM 1357 C CA . GLN A 1 177 ? -3.939 -4.441 29.312 1 70.88 177 GLN A CA 1
ATOM 1358 C C . GLN A 1 177 ? -3.088 -3.936 30.469 1 70.88 177 GLN A C 1
ATOM 1360 O O . GLN A 1 177 ? -2.779 -4.691 31.391 1 70.88 177 GLN A O 1
ATOM 1365 N N . ARG A 1 178 ? -2.746 -2.76 30.547 1 54.28 178 ARG A N 1
ATOM 1366 C CA . ARG A 1 178 ? -1.988 -2.252 31.672 1 54.28 178 ARG A CA 1
ATOM 1367 C C . ARG A 1 178 ? -2.92 -1.729 32.781 1 54.28 178 ARG A C 1
ATOM 1369 O O . ARG A 1 178 ? -4.016 -1.246 32.469 1 54.28 178 ARG A O 1
ATOM 1376 N N . MET B 1 1 ? 3.941 -28.797 23.234 1 27.38 1 MET B N 1
ATOM 1377 C CA . MET B 1 1 ? 4.195 -27.609 22.438 1 27.38 1 MET B CA 1
ATOM 1378 C C . MET B 1 1 ? 3.23 -27.531 21.25 1 27.38 1 MET B C 1
ATOM 1380 O O . MET B 1 1 ? 3.207 -28.438 20.406 1 27.38 1 MET B O 1
ATOM 1384 N N . SER B 1 2 ? 2.195 -26.766 21.234 1 32.62 2 SER B N 1
ATOM 1385 C CA . SER B 1 2 ? 1.05 -26.906 20.344 1 32.62 2 SER B CA 1
ATOM 1386 C C . SER B 1 2 ? 1.395 -26.438 18.922 1 32.62 2 SER B C 1
ATOM 1388 O O . SER B 1 2 ? 1.917 -25.344 18.734 1 32.62 2 SER B O 1
ATOM 1390 N N . PRO B 1 3 ? 1.542 -27.328 17.953 1 42.84 3 PRO B N 1
ATOM 1391 C CA . PRO B 1 3 ? 2 -27.141 16.562 1 42.84 3 PRO B CA 1
ATOM 1392 C C . PRO B 1 3 ? 1.278 -25.984 15.859 1 42.84 3 PRO B C 1
ATOM 1394 O O . PRO B 1 3 ? 1.64 -25.625 14.734 1 42.84 3 PRO B O 1
ATOM 1397 N N . ASN B 1 4 ? 0.24 -25.438 16.375 1 41.28 4 ASN B N 1
ATOM 1398 C CA . ASN B 1 4 ? -0.692 -24.547 15.695 1 41.28 4 ASN B CA 1
ATOM 1399 C C . ASN B 1 4 ? -0.259 -23.094 15.812 1 41.28 4 ASN B C 1
ATOM 1401 O O . ASN B 1 4 ? -1.089 -22.188 15.727 1 41.28 4 ASN B O 1
ATOM 1405 N N . ASN B 1 5 ? 0.925 -22.844 16.266 1 42.62 5 ASN B N 1
ATOM 1406 C CA . ASN B 1 5 ? 1.369 -21.469 16.406 1 42.62 5 ASN B CA 1
ATOM 1407 C C . ASN B 1 5 ? 1.688 -20.844 15.062 1 42.62 5 ASN B C 1
ATOM 1409 O O . ASN B 1 5 ? 2.5 -21.375 14.297 1 42.62 5 ASN B O 1
ATOM 1413 N N . PRO B 1 6 ? 0.979 -19.812 14.711 1 49.84 6 PRO B N 1
ATOM 1414 C CA . PRO B 1 6 ? 1.227 -19.203 13.414 1 49.84 6 PRO B CA 1
ATOM 1415 C C . PRO B 1 6 ? 2.715 -19.047 13.102 1 49.84 6 PRO B C 1
ATOM 1417 O O . PRO B 1 6 ? 3.121 -19.156 11.938 1 49.84 6 PRO B O 1
ATOM 1420 N N . SER B 1 7 ? 3.406 -18.797 14.125 1 52.03 7 SER B N 1
ATOM 1421 C CA . SER B 1 7 ? 4.848 -18.672 13.93 1 52.03 7 SER B CA 1
ATOM 1422 C C . SER B 1 7 ? 5.445 -19.938 13.352 1 52.03 7 SER B C 1
ATOM 1424 O O . SER B 1 7 ? 6.355 -19.891 12.523 1 52.03 7 SER B O 1
ATOM 1426 N N . THR B 1 8 ? 4.941 -21 13.797 1 49.59 8 THR B N 1
ATOM 1427 C CA . THR B 1 8 ? 5.508 -22.266 13.344 1 49.59 8 THR B CA 1
ATOM 1428 C C . THR B 1 8 ? 5.098 -22.562 11.898 1 49.59 8 THR B C 1
ATOM 1430 O O . THR B 1 8 ? 5.902 -23.062 11.109 1 49.59 8 THR B O 1
ATOM 1433 N N . ILE B 1 9 ? 3.875 -22.359 11.68 1 50.19 9 ILE B N 1
ATOM 1434 C CA . ILE B 1 9 ? 3.373 -22.609 10.328 1 50.19 9 ILE B CA 1
ATOM 1435 C C . ILE B 1 9 ? 4.121 -21.719 9.328 1 50.1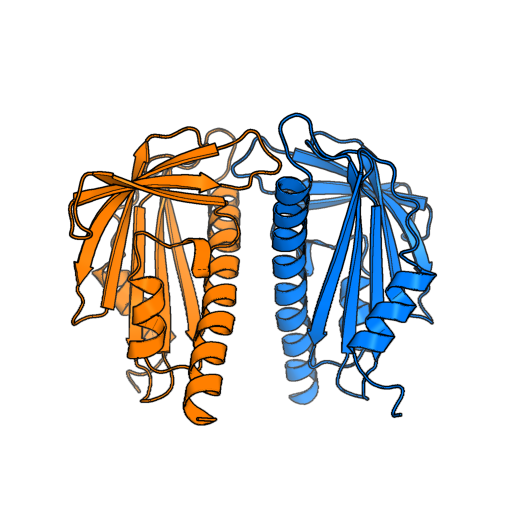9 9 ILE B C 1
ATOM 1437 O O . ILE B 1 9 ? 4.492 -22.188 8.25 1 50.19 9 ILE B O 1
ATOM 1441 N N . VAL B 1 10 ? 4.332 -20.5 9.859 1 53.94 10 VAL B N 1
ATOM 1442 C CA . VAL B 1 10 ? 5.09 -19.594 9.008 1 53.94 10 VAL B CA 1
ATOM 1443 C C . VAL B 1 10 ? 6.48 -20.172 8.742 1 53.94 10 VAL B C 1
ATOM 1445 O O . VAL B 1 10 ? 6.973 -20.125 7.613 1 53.94 10 VAL B O 1
ATOM 1448 N N . SER B 1 11 ? 6.977 -20.656 9.836 1 53.91 11 SER B N 1
ATOM 1449 C CA . SER B 1 11 ? 8.344 -21.156 9.742 1 53.91 11 SER B CA 1
ATOM 1450 C C . SER B 1 11 ? 8.43 -22.328 8.766 1 53.91 11 SER B C 1
ATOM 1452 O O . SER B 1 11 ? 9.344 -22.391 7.949 1 53.91 11 SER B O 1
ATOM 1454 N N . ASP B 1 12 ? 7.512 -23.188 8.852 1 51.03 12 ASP B N 1
ATOM 1455 C CA . ASP B 1 12 ? 7.574 -24.375 8.016 1 51.03 12 ASP B CA 1
ATOM 1456 C C . ASP B 1 12 ? 7.285 -24.031 6.555 1 51.03 12 ASP B C 1
ATOM 1458 O O . ASP B 1 12 ? 7.949 -24.547 5.648 1 51.03 12 ASP B O 1
ATOM 1462 N N . ALA B 1 13 ? 6.289 -23.328 6.34 1 53.31 13 ALA B N 1
ATOM 1463 C CA . ALA B 1 13 ? 5.934 -22.953 4.969 1 53.31 13 ALA B CA 1
ATOM 1464 C C . ALA B 1 13 ? 7.062 -22.172 4.301 1 53.31 13 ALA B C 1
ATOM 1466 O O . ALA B 1 13 ? 7.383 -22.422 3.135 1 53.31 13 ALA B O 1
ATOM 1467 N N . VAL B 1 14 ? 7.586 -21.266 5.133 1 54.69 14 VAL B N 1
ATOM 1468 C CA . VAL B 1 14 ? 8.719 -20.516 4.605 1 54.69 14 VAL B CA 1
ATOM 1469 C C . VAL B 1 14 ? 9.875 -21.484 4.301 1 54.69 14 VAL B C 1
ATOM 1471 O O . VAL B 1 14 ? 10.516 -21.375 3.252 1 54.69 14 VAL B O 1
ATOM 1474 N N . ALA B 1 15 ? 10 -22.391 5.25 1 53.84 15 ALA B N 1
ATOM 1475 C CA . ALA B 1 15 ? 11.117 -23.312 5.137 1 53.84 15 ALA B CA 1
ATOM 1476 C C . ALA B 1 15 ? 10.984 -24.188 3.887 1 53.84 15 ALA B C 1
ATOM 1478 O O . ALA B 1 15 ? 11.977 -24.469 3.217 1 53.84 15 ALA B O 1
ATOM 1479 N N . ARG B 1 16 ? 9.836 -24.609 3.6 1 52.19 16 ARG B N 1
ATOM 1480 C CA . ARG B 1 16 ? 9.68 -25.562 2.502 1 52.19 16 ARG B CA 1
ATOM 1481 C C . ARG B 1 16 ? 9.664 -24.844 1.157 1 52.19 16 ARG B C 1
ATOM 1483 O O . ARG B 1 16 ? 10.289 -25.297 0.196 1 52.19 16 ARG B O 1
ATOM 1490 N N . HIS B 1 17 ? 8.906 -23.875 1.039 1 52.5 17 HIS B N 1
ATOM 1491 C CA . HIS B 1 17 ? 8.703 -23.266 -0.271 1 52.5 17 HIS B CA 1
ATOM 1492 C C . HIS B 1 17 ? 9.477 -21.969 -0.4 1 52.5 17 HIS B C 1
ATOM 1494 O O . HIS B 1 17 ? 9.562 -21.391 -1.49 1 52.5 17 HIS B O 1
ATOM 1500 N N . HIS B 1 18 ? 9.969 -21.594 0.771 1 54.44 18 HIS B N 1
ATOM 1501 C CA . HIS B 1 18 ? 10.648 -20.312 0.733 1 54.44 18 HIS B CA 1
ATOM 1502 C C . HIS B 1 18 ? 12.156 -20.469 0.87 1 54.44 18 HIS B C 1
ATOM 1504 O O . HIS B 1 18 ? 12.844 -19.594 1.381 1 54.44 18 HIS B O 1
ATOM 1510 N N . THR B 1 19 ? 12.617 -21.656 0.711 1 54.84 19 THR B N 1
ATOM 1511 C CA . THR B 1 19 ? 14.055 -21.875 0.785 1 54.84 19 THR B CA 1
ATOM 1512 C C . THR B 1 19 ? 14.766 -21.234 -0.396 1 54.84 19 THR B C 1
ATOM 1514 O O . THR B 1 19 ? 14.938 -21.859 -1.447 1 54.84 19 THR B O 1
ATOM 1517 N N . HIS B 1 20 ? 14.477 -20.031 -0.503 1 56.81 20 HIS B N 1
ATOM 1518 C CA . HIS B 1 20 ? 15.211 -19.391 -1.594 1 56.81 20 HIS B CA 1
ATOM 1519 C C . HIS B 1 20 ? 16.703 -19.359 -1.306 1 56.81 20 HIS B C 1
ATOM 1521 O O . HIS B 1 20 ? 17.125 -19.094 -0.176 1 56.81 20 HIS B O 1
ATOM 1527 N N . VAL B 1 21 ? 17.453 -20.109 -2 1 63.53 21 VAL B N 1
ATOM 1528 C CA . VAL B 1 21 ? 18.875 -19.797 -1.936 1 63.53 21 VAL B CA 1
ATOM 1529 C C . VAL B 1 21 ? 19.109 -18.344 -2.322 1 63.53 21 VAL B C 1
ATOM 1531 O O . VAL B 1 21 ? 18.734 -17.906 -3.42 1 63.53 21 VAL B O 1
ATOM 1534 N N . VAL B 1 22 ? 19.375 -17.594 -1.281 1 72.69 22 VAL B N 1
ATOM 1535 C CA . VAL B 1 22 ? 19.531 -16.156 -1.494 1 72.69 22 VAL B CA 1
ATOM 1536 C C . VAL B 1 22 ? 21 -15.836 -1.731 1 72.69 22 VAL B C 1
ATOM 1538 O O . VAL B 1 22 ? 21.875 -16.25 -0.959 1 72.69 22 VAL B O 1
ATOM 1541 N N . SER B 1 23 ? 21.25 -15.273 -2.857 1 81.12 23 SER B N 1
ATOM 1542 C CA . SER B 1 23 ? 22.594 -14.773 -3.158 1 81.12 23 SER B CA 1
ATOM 1543 C C . SER B 1 23 ? 22.891 -13.492 -2.385 1 81.12 23 SER B C 1
ATOM 1545 O O . SER B 1 23 ? 21.969 -12.852 -1.865 1 81.12 23 SER B O 1
ATOM 1547 N N . PRO B 1 24 ? 24.156 -13.148 -2.246 1 83.62 24 PRO B N 1
ATOM 1548 C CA . PRO B 1 24 ? 24.547 -11.969 -1.464 1 83.62 24 PRO B CA 1
ATOM 1549 C C . PRO B 1 24 ? 23.891 -10.68 -1.971 1 83.62 24 PRO B C 1
ATOM 1551 O O . PRO B 1 24 ? 23.719 -9.734 -1.205 1 83.62 24 PRO B O 1
ATOM 1554 N N . HIS B 1 25 ? 23.516 -10.672 -3.238 1 91.25 25 HIS B N 1
ATOM 1555 C CA . HIS B 1 25 ? 22.938 -9.453 -3.803 1 91.25 25 HIS B CA 1
ATOM 1556 C C . HIS B 1 25 ? 21.422 -9.508 -3.789 1 91.25 25 HIS B C 1
ATOM 1558 O O . HIS B 1 25 ? 20.766 -8.648 -4.379 1 91.25 25 HIS B O 1
ATOM 1564 N N . GLN B 1 26 ? 20.953 -10.539 -3.143 1 92.62 26 GLN B N 1
ATOM 1565 C CA . GLN B 1 26 ? 19.5 -10.719 -3.094 1 92.62 26 GLN B CA 1
ATOM 1566 C C . GLN B 1 26 ? 18.984 -10.586 -1.668 1 92.62 26 GLN B C 1
ATOM 1568 O O . GLN B 1 26 ? 19.734 -10.711 -0.706 1 92.62 26 GLN B O 1
ATOM 1573 N N . CYS B 1 27 ? 17.703 -10.227 -1.565 1 92.44 27 CYS B N 1
ATOM 1574 C CA . CYS B 1 27 ? 17.016 -10.273 -0.279 1 92.44 27 CYS B CA 1
ATOM 1575 C C . CYS B 1 27 ? 15.734 -11.086 -0.381 1 92.44 27 CYS B C 1
ATOM 1577 O O . CYS B 1 27 ? 15.258 -11.375 -1.482 1 92.44 27 CYS B O 1
ATOM 1579 N N . CYS B 1 28 ? 15.312 -11.555 0.739 1 92.94 28 CYS B N 1
ATOM 1580 C CA . CYS B 1 28 ? 14.078 -12.336 0.838 1 92.94 28 CYS B CA 1
ATOM 1581 C C . CYS B 1 28 ? 13.305 -11.969 2.1 1 92.94 28 CYS B C 1
ATOM 1583 O O . CYS B 1 28 ? 13.867 -11.398 3.035 1 92.94 28 CYS B O 1
ATOM 1585 N N . SER B 1 29 ? 12.109 -12.133 2.057 1 94 29 SER B N 1
ATOM 1586 C CA . SER B 1 29 ? 11.234 -11.93 3.205 1 94 29 SER B CA 1
ATOM 1587 C C . SER B 1 29 ? 9.922 -12.695 3.045 1 94 29 SER B C 1
ATOM 1589 O O . SER B 1 29 ? 9.703 -13.344 2.021 1 94 29 SER B O 1
ATOM 1591 N N . ALA B 1 30 ? 9.156 -12.703 4.121 1 94.75 30 ALA B N 1
ATOM 1592 C CA . ALA B 1 30 ? 7.824 -13.305 4.117 1 94.75 30 ALA B CA 1
ATOM 1593 C C . ALA B 1 30 ? 6.832 -12.438 4.891 1 94.75 30 ALA B C 1
ATOM 1595 O O . ALA B 1 30 ? 7.168 -11.875 5.938 1 94.75 30 ALA B O 1
ATOM 1596 N N . VAL B 1 31 ? 5.707 -12.336 4.309 1 95.75 31 VAL B N 1
ATOM 1597 C CA . VAL B 1 31 ? 4.625 -11.617 4.969 1 95.75 31 VAL B CA 1
ATOM 1598 C C . VAL B 1 31 ? 3.463 -12.57 5.246 1 95.75 31 VAL B C 1
ATOM 1600 O O . VAL B 1 31 ? 3.234 -13.516 4.484 1 95.75 31 VAL B O 1
ATOM 1603 N N . VAL B 1 32 ? 2.777 -12.25 6.352 1 95.56 32 VAL B N 1
ATOM 1604 C CA . VAL B 1 32 ? 1.688 -13.117 6.789 1 95.56 32 VAL B CA 1
ATOM 1605 C C . VAL B 1 32 ? 0.417 -12.297 6.984 1 95.56 32 VAL B C 1
ATOM 1607 O O . VAL B 1 32 ? 0.472 -11.172 7.484 1 95.56 32 VAL B O 1
ATOM 1610 N N . GLN B 1 33 ? -0.702 -12.867 6.582 1 97 33 GLN B N 1
ATOM 1611 C CA . GLN B 1 33 ? -2 -12.227 6.773 1 97 33 GLN B CA 1
ATOM 1612 C C . GLN B 1 33 ? -3.059 -13.242 7.184 1 97 33 GLN B C 1
ATOM 1614 O O . GLN B 1 33 ? -3.252 -14.25 6.504 1 97 33 GLN B O 1
ATOM 1619 N N . GLU B 1 34 ? -3.674 -12.945 8.336 1 97 34 GLU B N 1
ATOM 1620 C CA . GLU B 1 34 ? -4.848 -13.727 8.719 1 97 34 GLU B CA 1
ATOM 1621 C C . GLU B 1 34 ? -6.113 -13.18 8.07 1 97 34 GLU B C 1
ATOM 1623 O O . GLU B 1 34 ? -6.316 -11.969 8.016 1 97 34 GLU B O 1
ATOM 1628 N N . ILE B 1 35 ? -6.934 -14.078 7.586 1 98.06 35 ILE B N 1
ATOM 1629 C CA . ILE B 1 35 ? -8.156 -13.695 6.883 1 98.06 35 ILE B CA 1
ATOM 1630 C C . ILE B 1 35 ? -9.344 -14.461 7.461 1 98.06 35 ILE B C 1
ATOM 1632 O O . ILE B 1 35 ? -9.305 -15.695 7.555 1 98.06 35 ILE B O 1
ATOM 1636 N N . ALA B 1 36 ? -10.398 -13.773 7.797 1 97.81 36 ALA B N 1
ATOM 1637 C CA . ALA B 1 36 ? -11.609 -14.383 8.344 1 97.81 36 ALA B CA 1
ATOM 1638 C C . ALA B 1 36 ? -12.523 -14.875 7.223 1 97.81 36 ALA B C 1
ATOM 1640 O O . ALA B 1 36 ? -13.648 -14.391 7.074 1 97.81 36 ALA B O 1
ATOM 1641 N N . ALA B 1 37 ? -12.055 -15.828 6.5 1 98.5 37 ALA B N 1
ATOM 1642 C CA . ALA B 1 37 ? -12.789 -16.469 5.414 1 98.5 37 ALA B CA 1
ATOM 1643 C C . ALA B 1 37 ? -12.281 -17.891 5.172 1 98.5 37 ALA B C 1
ATOM 1645 O O . ALA B 1 37 ? -11.109 -18.188 5.406 1 98.5 37 ALA B O 1
ATOM 1646 N N . PRO B 1 38 ? -13.211 -18.797 4.711 1 98.31 38 PRO B N 1
ATOM 1647 C CA . PRO B 1 38 ? -12.766 -20.156 4.371 1 98.31 38 PRO B CA 1
ATOM 1648 C C . PRO B 1 38 ? -11.688 -20.172 3.289 1 98.31 38 PRO B C 1
ATOM 1650 O O . PRO B 1 38 ? -11.695 -19.312 2.395 1 98.31 38 PRO B O 1
ATOM 1653 N N . VAL B 1 39 ? -10.828 -21.172 3.355 1 98.25 39 VAL B N 1
ATOM 1654 C CA . VAL B 1 39 ? -9.695 -21.266 2.436 1 98.25 39 VAL B CA 1
ATOM 1655 C C . VAL B 1 39 ? -10.203 -21.328 0.998 1 98.25 39 VAL B C 1
ATOM 1657 O O . VAL B 1 39 ? -9.578 -20.797 0.08 1 98.25 39 VAL B O 1
ATOM 1660 N N . SER B 1 40 ? -11.359 -21.969 0.792 1 98.19 40 SER B N 1
ATOM 1661 C CA . SER B 1 40 ? -11.898 -22.078 -0.56 1 98.19 40 SER B CA 1
ATOM 1662 C C . SER B 1 40 ? -12.234 -20.703 -1.134 1 98.19 40 SER B C 1
ATOM 1664 O O . SER B 1 40 ? -11.992 -20.453 -2.312 1 98.19 40 SER B O 1
ATOM 1666 N N . THR B 1 41 ? -12.719 -19.812 -0.279 1 98.44 41 THR B N 1
ATOM 1667 C CA . THR B 1 41 ? -13.047 -18.453 -0.718 1 98.44 41 THR B CA 1
ATOM 1668 C C . THR B 1 41 ? -11.773 -17.672 -1.037 1 98.44 41 THR B C 1
ATOM 1670 O O . THR B 1 41 ? -11.688 -17.031 -2.084 1 98.44 41 THR B O 1
ATOM 1673 N N . VAL B 1 42 ? -10.82 -17.719 -0.161 1 98.75 42 VAL B N 1
ATOM 1674 C CA . VAL B 1 42 ? -9.57 -16.984 -0.364 1 98.75 42 VAL B CA 1
ATOM 1675 C C . VAL B 1 42 ? -8.867 -17.516 -1.61 1 98.75 42 VAL B C 1
ATOM 1677 O O . VAL B 1 42 ? -8.375 -16.719 -2.428 1 98.75 42 VAL B O 1
ATOM 1680 N N . TRP B 1 43 ? -8.891 -18.828 -1.776 1 98.69 43 TRP B N 1
ATOM 1681 C CA . TRP B 1 43 ? -8.211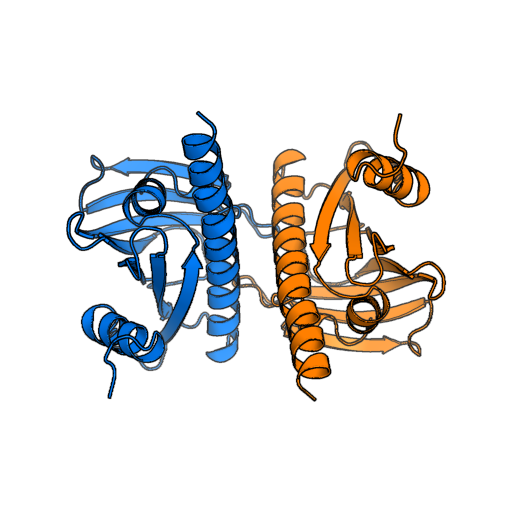 -19.453 -2.906 1 98.69 43 TRP B CA 1
ATOM 1682 C C . TRP B 1 43 ? -8.867 -19.047 -4.223 1 98.69 43 TRP B C 1
ATOM 1684 O O . TRP B 1 43 ? -8.188 -18.859 -5.23 1 98.69 43 TRP B O 1
ATOM 1694 N N . SER B 1 44 ? -10.125 -18.922 -4.215 1 98.25 44 SER B N 1
ATOM 1695 C CA . SER B 1 44 ? -10.844 -18.562 -5.438 1 98.25 44 SER B CA 1
ATOM 1696 C C . SER B 1 44 ? -10.398 -17.203 -5.965 1 98.25 44 SER B C 1
ATOM 1698 O O . SER B 1 44 ? -10.523 -16.922 -7.156 1 98.25 44 SER B O 1
ATOM 1700 N N . VAL B 1 45 ? -9.844 -16.406 -5.09 1 98.5 45 VAL B N 1
ATOM 1701 C CA . VAL B 1 45 ? -9.367 -15.086 -5.477 1 98.5 45 VAL B CA 1
ATOM 1702 C C . VAL B 1 45 ? -7.887 -15.164 -5.855 1 98.5 45 VAL B C 1
ATOM 1704 O O . VAL B 1 45 ? -7.492 -14.711 -6.93 1 98.5 45 VAL B O 1
ATOM 1707 N N . VAL B 1 46 ? -7.086 -15.789 -5.031 1 98.56 46 VAL B N 1
ATOM 1708 C CA . VAL B 1 46 ? -5.633 -15.828 -5.172 1 98.56 46 VAL B CA 1
ATOM 1709 C C . VAL B 1 46 ? -5.258 -16.656 -6.402 1 98.56 46 VAL B C 1
ATOM 1711 O O . VAL B 1 46 ? -4.281 -16.344 -7.09 1 98.56 46 VAL B O 1
ATOM 1714 N N . ARG B 1 47 ? -6.07 -17.578 -6.727 1 98.06 47 ARG B N 1
ATOM 1715 C CA . ARG B 1 47 ? -5.793 -18.547 -7.785 1 98.06 47 ARG B CA 1
ATOM 1716 C C . ARG B 1 47 ? -5.867 -17.891 -9.156 1 98.06 47 ARG B C 1
ATOM 1718 O O . ARG B 1 47 ? -5.352 -18.438 -10.141 1 98.06 47 ARG B O 1
ATOM 1725 N N . ARG B 1 48 ? -6.504 -16.781 -9.203 1 97.75 48 ARG B N 1
ATOM 1726 C CA . ARG B 1 48 ? -6.77 -16.125 -10.484 1 97.75 48 ARG B CA 1
ATOM 1727 C C . ARG B 1 48 ? -5.539 -15.375 -10.984 1 97.75 48 ARG B C 1
ATOM 1729 O O . ARG B 1 48 ? -5.496 -14.141 -10.93 1 97.75 48 ARG B O 1
ATOM 1736 N N . PHE B 1 49 ? -4.633 -16.156 -11.609 1 98.19 49 PHE B N 1
ATOM 1737 C CA . PHE B 1 49 ? -3.414 -15.609 -12.188 1 98.19 49 PHE B CA 1
ATOM 1738 C C . PHE B 1 49 ? -3.736 -14.539 -13.219 1 98.19 49 PHE B C 1
ATOM 1740 O O . PHE B 1 49 ? -2.938 -13.625 -13.445 1 98.19 49 PHE B O 1
ATOM 1747 N N . ASP B 1 50 ? -4.891 -14.531 -13.766 1 97.88 50 ASP B N 1
ATOM 1748 C CA . ASP B 1 50 ? -5.316 -13.625 -14.82 1 97.88 50 ASP B CA 1
ATOM 1749 C C . ASP B 1 50 ? -6 -12.383 -14.242 1 97.88 50 ASP B C 1
ATOM 1751 O O . ASP B 1 50 ? -6.336 -11.453 -14.977 1 97.88 50 ASP B O 1
ATOM 1755 N N . ASN B 1 51 ? -6.215 -12.398 -12.992 1 97.75 51 ASN B N 1
ATOM 1756 C CA . ASN B 1 51 ? -6.984 -11.289 -12.43 1 97.75 51 ASN B CA 1
ATOM 1757 C C . ASN B 1 51 ? -6.434 -10.859 -11.07 1 97.75 51 ASN B C 1
ATOM 1759 O O . ASN B 1 51 ? -7.168 -10.805 -10.086 1 97.75 51 ASN B O 1
ATOM 1763 N N . PRO B 1 52 ? -5.098 -10.5 -11.047 1 97.38 52 PRO B N 1
ATOM 1764 C CA . PRO B 1 52 ? -4.523 -10.062 -9.773 1 97.38 52 PRO B CA 1
ATOM 1765 C C . PRO B 1 52 ? -5.09 -8.727 -9.297 1 97.38 52 PRO B C 1
ATOM 1767 O O . PRO B 1 52 ? -5.023 -8.414 -8.102 1 97.38 52 PRO B O 1
ATOM 1770 N N . GLN B 1 53 ? -5.66 -7.922 -10.164 1 94.81 53 GLN B N 1
ATOM 1771 C CA . GLN B 1 53 ? -6.145 -6.59 -9.828 1 94.81 53 GLN B CA 1
ATOM 1772 C C . GLN B 1 53 ? -7.379 -6.66 -8.938 1 94.81 53 GLN B C 1
ATOM 1774 O O . GLN B 1 53 ? -7.809 -5.648 -8.383 1 94.81 53 GLN B O 1
ATOM 1779 N N . ALA B 1 54 ? -7.914 -7.902 -8.789 1 95.94 54 ALA B N 1
ATOM 1780 C CA . ALA B 1 54 ? -9.039 -8.07 -7.875 1 95.94 54 ALA B CA 1
ATOM 1781 C C . ALA B 1 54 ? -8.672 -7.625 -6.461 1 95.94 54 ALA B C 1
ATOM 1783 O O . ALA B 1 54 ? -9.523 -7.113 -5.727 1 95.94 54 ALA B O 1
ATOM 1784 N N . TYR B 1 55 ? -7.398 -7.812 -6.113 1 96.69 55 TYR B N 1
ATOM 1785 C CA . TYR B 1 55 ? -7.023 -7.434 -4.754 1 96.69 55 TYR B CA 1
ATOM 1786 C C . TYR B 1 55 ? -5.688 -6.703 -4.738 1 96.69 55 TYR B C 1
ATOM 1788 O O . TYR B 1 55 ? -5.293 -6.133 -3.719 1 96.69 55 TYR B O 1
ATOM 1796 N N . LYS B 1 56 ? -4.938 -6.719 -5.828 1 94.94 56 LYS B N 1
ATOM 1797 C CA . LYS B 1 56 ? -3.719 -5.926 -5.953 1 94.94 56 LYS B CA 1
ATOM 1798 C C . LYS B 1 56 ? -4 -4.59 -6.633 1 94.94 56 LYS B C 1
ATOM 1800 O O . LYS B 1 56 ? -3.883 -4.469 -7.852 1 94.94 56 LYS B O 1
ATOM 1805 N N . HIS B 1 57 ? -4.105 -3.604 -5.902 1 89.38 57 HIS B N 1
ATOM 1806 C CA . HIS B 1 57 ? -4.715 -2.385 -6.422 1 89.38 57 HIS B CA 1
ATOM 1807 C C . HIS B 1 57 ? -3.68 -1.5 -7.109 1 89.38 57 HIS B C 1
ATOM 1809 O O . HIS B 1 57 ? -4.035 -0.546 -7.805 1 89.38 57 HIS B O 1
ATOM 1815 N N . PHE B 1 58 ? -2.453 -1.871 -6.969 1 85.44 58 PHE B N 1
ATOM 1816 C CA . PHE B 1 58 ? -1.436 -1.167 -7.738 1 85.44 58 PHE B CA 1
ATOM 1817 C C . PHE B 1 58 ? -1.391 -1.681 -9.172 1 85.44 58 PHE B C 1
ATOM 1819 O O . PHE B 1 58 ? -0.741 -1.081 -10.031 1 85.44 58 PHE B O 1
ATOM 1826 N N . VAL B 1 59 ? -2.078 -2.771 -9.406 1 90.56 59 VAL B N 1
ATOM 1827 C CA . VAL B 1 59 ? -2.139 -3.326 -10.758 1 90.56 59 VAL B CA 1
ATOM 1828 C C . VAL B 1 59 ? -3.264 -2.656 -11.539 1 90.56 59 VAL B C 1
ATOM 1830 O O . VAL B 1 59 ? -4.434 -2.736 -11.156 1 90.56 59 VAL B O 1
ATOM 1833 N N . LYS B 1 60 ? -2.879 -2.047 -12.648 1 87.38 60 LYS B N 1
ATOM 1834 C CA . LYS B 1 60 ? -3.854 -1.395 -13.516 1 87.38 60 LYS B CA 1
ATOM 1835 C C . LYS B 1 60 ? -4.578 -2.412 -14.391 1 87.38 60 LYS B C 1
ATOM 1837 O O . LYS B 1 60 ? -5.797 -2.344 -14.555 1 87.38 60 LYS B O 1
ATOM 1842 N N . SER B 1 61 ? -3.754 -3.227 -14.945 1 91.31 61 SER B N 1
ATOM 1843 C CA . SER B 1 61 ? -4.328 -4.242 -15.82 1 91.31 61 SER B CA 1
ATOM 1844 C C . SER B 1 61 ? -3.436 -5.473 -15.898 1 91.31 61 SER B C 1
ATOM 1846 O O . SER B 1 61 ? -2.244 -5.406 -15.586 1 91.31 61 SER B O 1
ATOM 1848 N N . CYS B 1 62 ? -4.074 -6.555 -16.234 1 96.19 62 CYS B N 1
ATOM 1849 C CA . CYS B 1 62 ? -3.391 -7.828 -16.422 1 96.19 62 CYS B CA 1
ATOM 1850 C C . CYS B 1 62 ? -3.932 -8.562 -17.641 1 96.19 62 CYS B C 1
ATOM 1852 O O . CYS B 1 62 ? -5.145 -8.633 -17.844 1 96.19 62 CYS B O 1
ATOM 1854 N N . HIS B 1 63 ? -2.994 -9.039 -18.484 1 97.06 63 HIS B N 1
ATOM 1855 C CA . HIS B 1 63 ? -3.371 -9.836 -19.641 1 97.06 63 HIS B CA 1
ATOM 1856 C C . HIS B 1 63 ? -2.527 -11.102 -19.734 1 97.06 63 HIS B C 1
ATOM 1858 O O . HIS B 1 63 ? -1.297 -11.039 -19.688 1 97.06 63 HIS B O 1
ATOM 1864 N N . VAL B 1 64 ? -3.221 -12.211 -19.922 1 97.75 64 VAL B N 1
ATOM 1865 C CA . VAL B 1 64 ? -2.498 -13.43 -20.25 1 97.75 64 VAL B CA 1
ATOM 1866 C C . VAL B 1 64 ? -2.037 -13.383 -21.703 1 97.75 64 VAL B C 1
ATOM 1868 O O . VAL B 1 64 ? -2.852 -13.219 -22.609 1 97.75 64 VAL B O 1
ATOM 1871 N N . ILE B 1 65 ? -0.776 -13.539 -21.812 1 97.44 65 ILE B N 1
ATOM 1872 C CA . ILE B 1 65 ? -0.275 -13.359 -23.172 1 97.44 65 ILE B CA 1
ATOM 1873 C C . ILE B 1 65 ? 0.098 -14.719 -23.766 1 97.44 65 ILE B C 1
ATOM 1875 O O . ILE B 1 65 ? 0.215 -14.859 -24.984 1 97.44 65 ILE B O 1
ATOM 1879 N N . LEU B 1 66 ? 0.337 -15.742 -22.969 1 96.75 66 LEU B N 1
ATOM 1880 C CA . LEU B 1 66 ? 0.605 -17.109 -23.391 1 96.75 66 LEU B CA 1
ATOM 1881 C C . LEU B 1 66 ? 0.184 -18.109 -22.312 1 96.75 66 LEU B C 1
ATOM 1883 O O . LEU B 1 66 ? 0.535 -17.953 -21.141 1 96.75 66 LEU B O 1
ATOM 1887 N N . GLY B 1 67 ? -0.593 -19.156 -22.719 1 96 67 GLY B N 1
ATOM 1888 C CA . GLY B 1 67 ? -0.96 -20.203 -21.781 1 96 67 GLY B CA 1
ATOM 1889 C C . GLY B 1 67 ? -2.434 -20.203 -21.422 1 96 67 GLY B C 1
ATOM 1890 O O . GLY B 1 67 ? -3.199 -19.375 -21.938 1 96 67 GLY B O 1
ATOM 1891 N N . ASP B 1 68 ? -2.82 -21.172 -20.547 1 93.62 68 ASP B N 1
ATOM 1892 C CA . ASP B 1 68 ? -4.227 -21.406 -20.234 1 93.62 68 ASP B CA 1
ATOM 1893 C C . ASP B 1 68 ? -4.484 -21.266 -18.734 1 93.62 68 ASP B C 1
ATOM 1895 O O . ASP B 1 68 ? -5.531 -21.688 -18.234 1 93.62 68 ASP B O 1
ATOM 1899 N N . GLY B 1 69 ? -3.531 -20.859 -18.109 1 94.25 69 GLY B N 1
ATOM 1900 C CA . GLY B 1 69 ? -3.705 -20.672 -16.688 1 94.25 69 GLY B CA 1
ATOM 1901 C C . GLY B 1 69 ? -2.959 -21.703 -15.852 1 94.25 69 GLY B C 1
ATOM 1902 O O . GLY B 1 69 ? -2.945 -21.625 -14.625 1 94.25 69 GLY B O 1
ATOM 1903 N N . ASP B 1 70 ? -2.303 -22.562 -16.484 1 95.31 70 ASP B N 1
ATOM 1904 C CA . ASP B 1 70 ? -1.479 -23.562 -15.812 1 95.31 70 ASP B CA 1
ATOM 1905 C C . ASP B 1 70 ? -0.015 -23.125 -15.773 1 95.31 70 ASP B C 1
ATOM 1907 O O . ASP B 1 70 ? 0.346 -22.078 -16.328 1 95.31 70 ASP B O 1
ATOM 1911 N N . VAL B 1 71 ? 0.768 -23.891 -15.047 1 97.56 71 VAL B N 1
ATOM 1912 C CA . VAL B 1 71 ? 2.189 -23.594 -14.906 1 97.56 71 VAL B CA 1
ATOM 1913 C C . VAL B 1 71 ? 2.801 -23.312 -16.281 1 97.56 71 VAL B C 1
ATOM 1915 O O . VAL B 1 71 ? 2.541 -24.047 -17.234 1 97.56 71 VAL B O 1
ATOM 1918 N N . GLY B 1 72 ? 3.557 -22.297 -16.344 1 97.81 72 GLY B N 1
ATOM 1919 C CA . GLY B 1 72 ? 4.152 -21.859 -17.609 1 97.81 72 GLY B CA 1
ATOM 1920 C C . GLY B 1 72 ? 3.424 -20.703 -18.25 1 97.81 72 GLY B C 1
ATOM 1921 O O . GLY B 1 72 ? 3.959 -20.047 -19.141 1 97.81 72 GLY B O 1
ATOM 1922 N N . THR B 1 73 ? 2.186 -20.422 -17.844 1 98.25 73 THR B N 1
ATOM 1923 C CA . THR B 1 73 ? 1.393 -19.312 -18.375 1 98.25 73 THR B CA 1
ATOM 1924 C C . THR B 1 73 ? 2.102 -17.984 -18.141 1 98.25 73 THR B C 1
ATOM 1926 O O . THR B 1 73 ? 2.664 -17.75 -17.062 1 98.25 73 THR B O 1
ATOM 1929 N N . LEU B 1 74 ? 2.098 -17.125 -19.172 1 98.44 74 LEU B N 1
ATOM 1930 C CA . LEU B 1 74 ? 2.701 -15.797 -19.109 1 98.44 74 LEU B CA 1
ATOM 1931 C C . LEU B 1 74 ? 1.628 -14.719 -19.062 1 98.44 74 LEU B C 1
ATOM 1933 O O . LEU B 1 74 ? 0.631 -14.789 -19.781 1 98.44 74 LEU B O 1
ATOM 1937 N N . ARG B 1 75 ? 1.86 -13.766 -18.156 1 98.38 75 ARG B N 1
ATOM 1938 C CA . ARG B 1 75 ? 0.97 -12.617 -18.109 1 98.38 75 ARG B CA 1
ATOM 1939 C C . ARG B 1 75 ? 1.757 -11.312 -18.203 1 98.38 75 ARG B C 1
ATOM 1941 O O . ARG B 1 75 ? 2.945 -11.273 -17.891 1 98.38 75 ARG B O 1
ATOM 1948 N N . GLU B 1 76 ? 1.13 -10.312 -18.75 1 96.44 76 GLU B N 1
ATOM 1949 C CA . GLU B 1 76 ? 1.605 -8.93 -18.719 1 96.44 76 GLU B CA 1
ATOM 1950 C C . GLU B 1 76 ? 0.806 -8.102 -17.719 1 96.44 76 GLU B C 1
ATOM 1952 O O . GLU B 1 76 ? -0.423 -8.039 -17.797 1 96.44 76 GLU B O 1
ATOM 1957 N N . VAL B 1 77 ? 1.509 -7.543 -16.766 1 94.06 77 VAL B N 1
ATOM 1958 C CA . VAL B 1 77 ? 0.896 -6.734 -15.719 1 94.06 77 VAL B CA 1
ATOM 1959 C C . VAL B 1 77 ? 1.326 -5.277 -15.875 1 94.06 77 VAL B C 1
ATOM 1961 O O . VAL B 1 77 ? 2.52 -4.984 -15.984 1 94.06 77 VAL B O 1
ATOM 1964 N N . ARG B 1 78 ? 0.361 -4.406 -15.883 1 89.19 78 ARG B N 1
ATOM 1965 C CA . ARG B 1 78 ? 0.628 -2.971 -15.844 1 89.19 78 ARG B CA 1
ATOM 1966 C C . ARG B 1 78 ? 0.343 -2.396 -14.461 1 89.19 78 ARG B C 1
ATOM 1968 O O . ARG B 1 78 ? -0.715 -2.656 -13.883 1 89.19 78 ARG B O 1
ATOM 1975 N N . VAL B 1 79 ? 1.303 -1.751 -13.969 1 84.31 79 VAL B N 1
ATOM 1976 C CA . VAL B 1 79 ? 1.146 -1.199 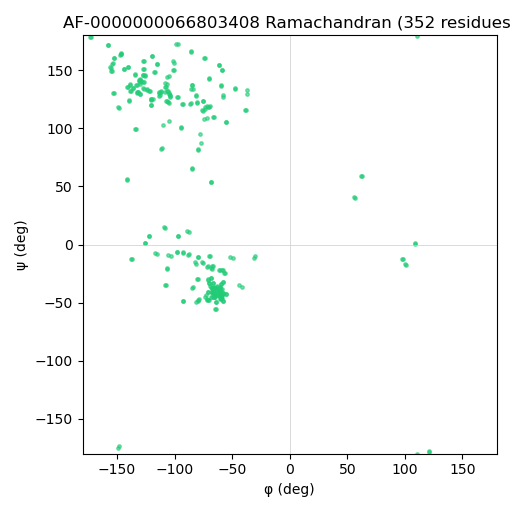-12.625 1 84.31 79 VAL B CA 1
ATOM 1977 C C . VAL B 1 79 ? 0.922 0.309 -12.711 1 84.31 79 VAL B C 1
ATOM 1979 O O . VAL B 1 79 ? 1.403 0.964 -13.641 1 84.31 79 VAL B O 1
ATOM 1982 N N . ILE B 1 80 ? 0.039 0.702 -11.703 1 70.44 80 ILE B N 1
ATOM 1983 C CA . ILE B 1 80 ? -0.26 2.129 -11.641 1 70.44 80 ILE B CA 1
ATOM 1984 C C . ILE B 1 80 ? 0.908 2.875 -11 1 70.44 80 ILE B C 1
ATOM 1986 O O . ILE B 1 80 ? 1.357 2.518 -9.906 1 70.44 80 ILE B O 1
ATOM 1990 N N . SER B 1 81 ? 1.872 3.289 -11.625 1 58.84 81 SER B N 1
ATOM 1991 C CA . SER B 1 81 ? 2.98 3.932 -10.93 1 58.84 81 SER B CA 1
ATOM 1992 C C . SER B 1 81 ? 2.955 5.445 -11.125 1 58.84 81 SER B C 1
ATOM 1994 O O . SER B 1 81 ? 2.49 5.934 -12.156 1 58.84 81 SER B O 1
ATOM 1996 N N . GLY B 1 82 ? 2.545 6.238 -10.016 1 56.97 82 GLY B N 1
ATOM 1997 C CA . GLY B 1 82 ? 2.963 7.629 -10.086 1 56.97 82 GLY B CA 1
ATOM 1998 C C . GLY B 1 82 ? 4.266 7.824 -10.836 1 56.97 82 GLY B C 1
ATOM 1999 O O . GLY B 1 82 ? 4.684 8.961 -11.078 1 56.97 82 GLY B O 1
ATOM 2000 N N . LEU B 1 83 ? 4.91 6.773 -11.125 1 53.25 83 LEU B N 1
ATOM 2001 C CA . LEU B 1 83 ? 6.16 6.699 -11.883 1 53.25 83 LEU B CA 1
ATOM 2002 C C . LEU B 1 83 ? 5.898 6.273 -13.32 1 53.25 83 LEU B C 1
ATOM 2004 O O . LEU B 1 83 ? 4.801 5.82 -13.656 1 53.25 83 LEU B O 1
ATOM 2008 N N . PRO B 1 84 ? 6.812 6.594 -14.156 1 51.31 84 PRO B N 1
ATOM 2009 C CA . PRO B 1 84 ? 6.637 6.078 -15.516 1 51.31 84 PRO B CA 1
ATOM 2010 C C . PRO B 1 84 ? 6.043 4.672 -15.539 1 51.31 84 PRO B C 1
ATOM 2012 O O . PRO B 1 84 ? 6.188 3.918 -14.57 1 51.31 84 PRO B O 1
ATOM 2015 N N . ALA B 1 85 ? 5.07 4.582 -16.406 1 55.12 85 ALA B N 1
ATOM 2016 C CA . ALA B 1 85 ? 4.348 3.328 -16.594 1 55.12 85 ALA B CA 1
ATOM 2017 C C . ALA B 1 85 ? 5.293 2.133 -16.516 1 55.12 85 ALA B C 1
ATOM 2019 O O . ALA B 1 85 ? 6.324 2.109 -17.188 1 55.12 85 ALA B O 1
ATOM 2020 N N . ALA B 1 86 ? 5.078 1.346 -15.555 1 74.94 86 ALA B N 1
ATOM 2021 C CA . ALA B 1 86 ? 5.887 0.129 -15.508 1 74.94 86 ALA B CA 1
ATOM 2022 C C . ALA B 1 86 ? 5.078 -1.082 -15.961 1 74.94 86 ALA B C 1
ATOM 2024 O O . ALA B 1 86 ? 3.865 -1.148 -15.742 1 74.94 86 ALA B O 1
ATOM 2025 N N . VAL B 1 87 ? 5.617 -1.845 -16.891 1 86.12 87 VAL B N 1
ATOM 2026 C CA . VAL B 1 87 ? 5.07 -3.121 -17.344 1 86.12 87 VAL B CA 1
ATOM 2027 C C . VAL B 1 87 ? 5.949 -4.266 -16.844 1 86.12 87 VAL B C 1
ATOM 2029 O O . VAL B 1 87 ? 7.18 -4.168 -16.875 1 86.12 87 VAL B O 1
ATOM 2032 N N . SER B 1 88 ? 5.25 -5.363 -16.391 1 91.38 88 SER B N 1
ATOM 2033 C CA . SER B 1 88 ? 5.957 -6.574 -15.992 1 91.38 88 SER B CA 1
ATOM 2034 C C . SER B 1 88 ? 5.453 -7.789 -16.766 1 91.38 88 SER B C 1
ATOM 2036 O O . SER B 1 88 ? 4.25 -7.93 -17 1 91.38 88 SER B O 1
ATOM 2038 N N . THR B 1 89 ? 6.395 -8.555 -17.25 1 95.5 89 THR B N 1
ATOM 2039 C CA . THR B 1 89 ? 6.062 -9.883 -17.75 1 95.5 89 THR B CA 1
ATOM 2040 C C . THR B 1 89 ? 6.344 -10.945 -16.688 1 95.5 89 THR B C 1
ATOM 2042 O O . THR B 1 89 ? 7.461 -11.031 -16.172 1 95.5 89 THR B O 1
ATOM 2045 N N . GLU B 1 90 ? 5.301 -11.766 -16.406 1 97.5 90 GLU B N 1
ATOM 2046 C CA . GLU B 1 90 ? 5.406 -12.703 -15.289 1 97.5 90 GLU B CA 1
ATOM 2047 C C . GLU B 1 90 ? 4.992 -14.109 -15.719 1 97.5 90 GLU B C 1
ATOM 2049 O O . GLU B 1 90 ? 4.07 -14.273 -16.516 1 97.5 90 GLU B O 1
ATOM 2054 N N . ARG B 1 91 ? 5.711 -15.086 -15.195 1 98.06 91 ARG B N 1
ATOM 2055 C CA . ARG B 1 91 ? 5.438 -16.484 -15.508 1 98.06 91 ARG B CA 1
ATOM 2056 C C . ARG B 1 91 ? 4.906 -17.219 -14.281 1 98.06 91 ARG B C 1
ATOM 2058 O O . ARG B 1 91 ? 5.457 -17.094 -13.188 1 98.06 91 ARG B O 1
ATOM 2065 N N . LEU B 1 92 ? 3.824 -17.953 -14.461 1 98.31 92 LEU B N 1
ATOM 2066 C CA . LEU B 1 92 ? 3.342 -18.859 -13.43 1 98.31 92 LEU B CA 1
ATOM 2067 C C . LEU B 1 92 ? 4.262 -20.062 -13.289 1 98.31 92 LEU B C 1
ATOM 2069 O O . LEU B 1 92 ? 4.332 -20.891 -14.195 1 98.31 92 LEU B O 1
ATOM 2073 N N . ASP B 1 93 ? 4.879 -20.25 -12.07 1 97.12 93 ASP B N 1
ATOM 2074 C CA . ASP B 1 93 ? 5.926 -21.25 -11.906 1 97.12 93 ASP B CA 1
ATOM 2075 C C . ASP B 1 93 ? 5.426 -22.438 -11.094 1 97.12 93 ASP B C 1
ATOM 2077 O O . ASP B 1 93 ? 5.91 -23.562 -11.266 1 97.12 93 ASP B O 1
ATOM 2081 N N . VAL B 1 94 ? 4.594 -22.156 -10.172 1 96.38 94 VAL B N 1
ATOM 2082 C CA . VAL B 1 94 ? 4.094 -23.188 -9.266 1 96.38 94 VAL B CA 1
ATOM 2083 C C . VAL B 1 94 ? 2.588 -23.016 -9.078 1 96.38 94 VAL B C 1
ATOM 2085 O O . VAL B 1 94 ? 2.09 -21.906 -8.938 1 96.38 94 VAL B O 1
ATOM 2088 N N . LEU B 1 95 ? 1.936 -24.125 -9.164 1 97.44 95 LEU B N 1
ATOM 2089 C CA . LEU B 1 95 ? 0.497 -24.156 -8.922 1 97.44 95 LEU B CA 1
ATOM 2090 C C . LEU B 1 95 ? 0.072 -25.484 -8.328 1 97.44 95 LEU B C 1
ATOM 2092 O O . LEU B 1 95 ? 0.308 -26.547 -8.922 1 97.44 95 LEU B O 1
ATOM 2096 N N . ASP B 1 96 ? -0.452 -25.438 -7.125 1 96.69 96 ASP B N 1
ATOM 2097 C CA . ASP B 1 96 ? -0.972 -26.609 -6.445 1 96.69 96 ASP B CA 1
ATOM 2098 C C . ASP B 1 96 ? -2.338 -26.328 -5.82 1 96.69 96 ASP B C 1
ATOM 2100 O O . ASP B 1 96 ? -2.422 -25.781 -4.719 1 96.69 96 ASP B O 1
ATOM 2104 N N . ASP B 1 97 ? -3.428 -26.75 -6.52 1 97.19 97 ASP B N 1
ATOM 2105 C CA . ASP B 1 97 ? -4.793 -26.469 -6.082 1 97.19 97 ASP B CA 1
ATOM 2106 C C . ASP B 1 97 ? -5.113 -27.203 -4.781 1 97.19 97 ASP B C 1
ATOM 2108 O O . ASP B 1 97 ? -5.883 -26.703 -3.957 1 97.19 97 ASP B O 1
ATOM 2112 N N . GLU B 1 98 ? -4.578 -28.359 -4.578 1 96.06 98 GLU B N 1
ATOM 2113 C CA . GLU B 1 98 ? -4.859 -29.156 -3.387 1 96.06 98 GLU B CA 1
ATOM 2114 C C . GLU B 1 98 ? -4.223 -28.531 -2.146 1 96.06 98 GLU B C 1
ATOM 2116 O O . GLU B 1 98 ? -4.859 -28.438 -1.096 1 96.06 98 GLU B O 1
ATOM 2121 N N . ARG B 1 99 ? -3.053 -28.062 -2.289 1 95.25 99 ARG B N 1
ATOM 2122 C CA . ARG B 1 99 ? -2.332 -27.5 -1.151 1 95.25 99 ARG B CA 1
ATOM 2123 C C . ARG B 1 99 ? -2.461 -25.984 -1.12 1 95.25 99 ARG B C 1
ATOM 2125 O O . ARG B 1 99 ? -1.96 -25.328 -0.201 1 95.25 99 ARG B O 1
ATOM 2132 N N . HIS B 1 100 ? -3.029 -25.359 -2.068 1 97.75 100 HIS B N 1
ATOM 2133 C CA . HIS B 1 100 ? -3.26 -23.938 -2.191 1 97.75 100 HIS B CA 1
ATOM 2134 C C . HIS B 1 100 ? -1.941 -23.172 -2.236 1 97.75 100 HIS B C 1
ATOM 2136 O O . HIS B 1 100 ? -1.69 -22.297 -1.392 1 97.75 100 HIS B O 1
ATOM 2142 N N . VAL B 1 101 ? -1.168 -23.531 -3.24 1 96.31 101 VAL B N 1
ATOM 2143 C CA . VAL B 1 101 ? 0.118 -22.875 -3.477 1 96.31 101 VAL B CA 1
ATOM 2144 C C . VAL B 1 101 ? 0.143 -22.281 -4.879 1 96.31 101 VAL B C 1
ATOM 2146 O O . VAL B 1 101 ? -0.243 -22.938 -5.848 1 96.31 101 VAL B O 1
ATOM 2149 N N . ILE B 1 102 ? 0.569 -21.031 -5 1 97.62 102 ILE B N 1
ATOM 2150 C CA . ILE B 1 102 ? 0.758 -20.391 -6.297 1 97.62 102 ILE B CA 1
ATOM 2151 C C . ILE B 1 102 ? 2.018 -19.516 -6.266 1 97.62 102 ILE B C 1
ATOM 2153 O O . ILE B 1 102 ? 2.303 -18.859 -5.262 1 97.62 102 ILE B O 1
ATOM 2157 N N . GLY B 1 103 ? 2.824 -19.609 -7.332 1 97.19 103 GLY B N 1
ATOM 2158 C CA . GLY B 1 103 ? 4.059 -18.844 -7.414 1 97.19 103 GLY B CA 1
ATOM 2159 C C . GLY B 1 103 ? 4.375 -18.375 -8.82 1 97.19 103 GLY B C 1
ATOM 2160 O O . GLY B 1 103 ? 3.99 -19.016 -9.797 1 97.19 103 GLY B O 1
ATOM 2161 N N . PHE B 1 104 ? 5.062 -17.266 -8.852 1 97.38 104 PHE B N 1
ATOM 2162 C CA . PHE B 1 104 ? 5.414 -16.719 -10.156 1 97.38 104 PHE B CA 1
ATOM 2163 C C . PHE B 1 104 ? 6.773 -16.031 -10.102 1 97.38 104 PHE B C 1
ATOM 2165 O O . PHE B 1 104 ? 7.305 -15.766 -9.023 1 97.38 104 PHE B O 1
ATOM 2172 N N . SER B 1 105 ? 7.328 -15.781 -11.25 1 96.5 105 SER B N 1
ATOM 2173 C CA . SER B 1 105 ? 8.555 -15.008 -11.43 1 96.5 105 SER B CA 1
ATOM 2174 C C . SER B 1 105 ? 8.359 -13.883 -12.445 1 96.5 105 SER B C 1
ATOM 2176 O O . SER B 1 105 ? 7.566 -14.016 -13.375 1 96.5 105 SER B O 1
ATOM 2178 N N . MET B 1 106 ? 9.023 -12.828 -12.188 1 94.56 106 MET B N 1
ATOM 2179 C CA . MET B 1 106 ? 9.109 -11.773 -13.195 1 94.56 106 MET B CA 1
ATOM 2180 C C . MET B 1 106 ? 10.172 -12.109 -14.234 1 94.56 106 MET B C 1
ATOM 2182 O O . MET B 1 106 ? 11.352 -12.234 -13.906 1 94.56 106 MET B O 1
ATOM 2186 N N . VAL B 1 107 ? 9.812 -12.172 -15.5 1 95.62 107 VAL B N 1
ATOM 2187 C CA . VAL B 1 107 ? 10.742 -12.648 -16.516 1 95.62 107 VAL B CA 1
ATOM 2188 C C . VAL B 1 107 ? 11.047 -11.531 -17.516 1 95.62 107 VAL B C 1
ATOM 2190 O O . VAL B 1 107 ? 11.859 -11.695 -18.422 1 95.62 107 VAL B O 1
ATOM 2193 N N . GLY B 1 108 ? 10.32 -10.43 -17.359 1 91.19 108 GLY B N 1
ATOM 2194 C CA . GLY B 1 108 ? 10.555 -9.266 -18.203 1 91.19 108 GLY B CA 1
ATOM 2195 C C . GLY B 1 108 ? 9.75 -8.055 -17.781 1 91.19 108 GLY B C 1
ATOM 2196 O O . GLY B 1 108 ? 9.008 -8.102 -16.797 1 91.19 108 GLY B O 1
ATOM 2197 N N . GLY B 1 109 ? 9.992 -6.926 -18.562 1 88.12 109 GLY B N 1
ATOM 2198 C CA . GLY B 1 109 ? 9.273 -5.691 -18.297 1 88.12 109 GLY B CA 1
ATOM 2199 C C . GLY B 1 109 ? 10.188 -4.523 -17.969 1 88.12 109 GLY B C 1
ATOM 2200 O O . GLY B 1 109 ? 11.414 -4.633 -18.094 1 88.12 109 GLY B O 1
ATOM 2201 N N . ASP B 1 110 ? 9.484 -3.426 -17.688 1 79.5 110 ASP B N 1
ATOM 2202 C CA . ASP B 1 110 ? 10.172 -2.176 -17.375 1 79.5 110 ASP B CA 1
ATOM 2203 C C . ASP B 1 110 ? 9.961 -1.796 -15.906 1 79.5 110 ASP B C 1
ATOM 2205 O O . ASP B 1 110 ? 9.047 -1.039 -15.578 1 79.5 110 ASP B O 1
ATOM 2209 N N . HIS B 1 111 ? 10.781 -2.418 -15.023 1 76.62 111 HIS B N 1
ATOM 2210 C CA . HIS B 1 111 ? 10.742 -2.166 -13.594 1 76.62 111 HIS B CA 1
ATOM 2211 C C . HIS B 1 111 ? 12.133 -2.273 -12.977 1 76.62 111 HIS B C 1
ATOM 2213 O O . HIS B 1 111 ? 13.047 -2.828 -13.586 1 76.62 111 HIS B O 1
ATOM 2219 N N . ARG B 1 112 ? 12.219 -1.775 -11.844 1 79.88 112 ARG B N 1
ATOM 2220 C CA . ARG B 1 112 ? 13.516 -1.728 -11.18 1 79.88 112 ARG B CA 1
ATOM 2221 C C . ARG B 1 112 ? 13.836 -3.061 -10.516 1 79.88 112 ARG B C 1
ATOM 2223 O O . ARG B 1 112 ? 14.992 -3.324 -10.172 1 79.88 112 ARG B O 1
ATOM 2230 N N . LEU B 1 113 ? 12.812 -3.896 -10.367 1 86.62 113 LEU B N 1
ATOM 2231 C CA . LEU B 1 113 ? 13.031 -5.176 -9.703 1 86.62 113 LEU B CA 1
ATOM 2232 C C . LEU B 1 113 ? 13.516 -6.23 -10.695 1 86.62 113 LEU B C 1
ATOM 2234 O O . LEU B 1 113 ? 13.016 -6.301 -11.82 1 86.62 113 LEU B O 1
ATOM 2238 N N . SER B 1 114 ? 14.516 -6.902 -10.258 1 88.88 114 SER B N 1
ATOM 2239 C CA . SER B 1 114 ? 15.039 -7.988 -11.07 1 88.88 114 SER B CA 1
ATOM 2240 C C . SER B 1 114 ? 15.086 -9.297 -10.289 1 88.88 114 SER B C 1
ATOM 2242 O O . SER B 1 114 ? 15.336 -9.297 -9.078 1 88.88 114 SER B O 1
ATOM 2244 N N . ASN B 1 115 ? 14.836 -10.422 -11.023 1 91.5 115 ASN B N 1
ATOM 2245 C CA . ASN B 1 115 ? 14.867 -11.766 -10.461 1 91.5 115 ASN B CA 1
ATOM 2246 C C . ASN B 1 115 ? 13.914 -11.906 -9.281 1 91.5 115 ASN B C 1
ATOM 2248 O O . ASN B 1 115 ? 14.281 -12.461 -8.242 1 91.5 115 ASN B O 1
ATOM 2252 N N . TYR B 1 116 ? 12.836 -11.289 -9.523 1 93.5 116 TYR B N 1
ATOM 2253 C CA . TYR B 1 116 ? 11.797 -11.383 -8.5 1 93.5 116 TYR B CA 1
ATOM 2254 C C . TYR B 1 116 ? 11.023 -12.688 -8.617 1 93.5 116 TYR B C 1
ATOM 2256 O O . TYR B 1 116 ? 10.547 -13.039 -9.703 1 93.5 116 TYR B O 1
ATOM 2264 N N . ARG B 1 117 ? 10.906 -13.414 -7.535 1 94.81 117 ARG B N 1
ATOM 2265 C CA . ARG B 1 117 ? 10.086 -14.617 -7.406 1 94.81 117 ARG B CA 1
ATOM 2266 C C . ARG B 1 117 ? 9.242 -14.578 -6.137 1 94.81 117 ARG B C 1
ATOM 2268 O O . ARG B 1 117 ? 9.727 -14.18 -5.078 1 94.81 117 ARG B O 1
ATOM 2275 N N . SER B 1 118 ? 8.047 -14.992 -6.352 1 96.06 118 SER B N 1
ATOM 2276 C CA . SER B 1 118 ? 7.141 -14.984 -5.203 1 96.06 118 SER B CA 1
ATOM 2277 C C . SER B 1 118 ? 6.352 -16.281 -5.109 1 96.06 118 SER B C 1
ATOM 2279 O O . SER B 1 118 ? 6.031 -16.891 -6.129 1 96.06 118 SER B O 1
ATOM 2281 N N . VAL B 1 119 ? 6.07 -16.688 -3.879 1 95.88 119 VAL B N 1
ATOM 2282 C CA . VAL B 1 119 ? 5.207 -17.828 -3.611 1 95.88 119 VAL B CA 1
ATOM 2283 C C . VAL B 1 119 ? 4.184 -17.469 -2.539 1 95.88 119 VAL B C 1
ATOM 2285 O O . VAL B 1 119 ? 4.535 -16.891 -1.506 1 95.88 119 VAL B O 1
ATOM 2288 N N . THR B 1 120 ? 2.957 -17.766 -2.832 1 97.75 120 THR B N 1
ATOM 2289 C CA . THR B 1 120 ? 1.858 -17.594 -1.889 1 97.75 120 THR B CA 1
ATOM 2290 C C . THR B 1 120 ? 1.275 -18.938 -1.478 1 97.75 120 THR B C 1
ATOM 2292 O O . THR B 1 120 ? 0.975 -19.781 -2.33 1 97.75 120 THR B O 1
ATOM 2295 N N . ILE B 1 121 ? 1.141 -19.125 -0.182 1 96.88 121 ILE B N 1
ATOM 2296 C CA . ILE B 1 121 ? 0.564 -20.359 0.346 1 96.88 121 ILE B CA 1
ATOM 2297 C C . ILE B 1 121 ? -0.585 -20.031 1.295 1 96.88 121 ILE B C 1
ATOM 2299 O O . ILE B 1 121 ? -0.468 -19.125 2.129 1 96.88 121 ILE B O 1
ATOM 2303 N N . LEU B 1 122 ? -1.67 -20.734 1.113 1 97.81 122 LEU B N 1
ATOM 2304 C CA . LEU B 1 122 ? -2.809 -20.594 2.014 1 97.81 122 LEU B CA 1
ATOM 2305 C C . LEU B 1 122 ? -2.926 -21.781 2.947 1 97.81 122 LEU B C 1
ATOM 2307 O O . LEU B 1 122 ? -2.867 -22.938 2.5 1 97.81 122 LEU B O 1
ATOM 2311 N N . HIS B 1 123 ? -3.094 -21.453 4.242 1 96.06 123 HIS B N 1
ATOM 2312 C CA . HIS B 1 123 ? -3.285 -22.484 5.262 1 96.06 123 HIS B CA 1
ATOM 2313 C C . HIS B 1 123 ? -4.617 -22.297 5.98 1 96.06 123 HIS B C 1
ATOM 2315 O O . HIS B 1 123 ? -4.84 -21.281 6.645 1 96.06 123 HIS B O 1
ATOM 2321 N N . PRO B 1 124 ? -5.457 -23.344 5.871 1 96.44 124 PRO B N 1
ATOM 2322 C CA . PRO B 1 124 ? -6.668 -23.25 6.691 1 96.44 124 PRO B CA 1
ATOM 2323 C C . PRO B 1 124 ? -6.379 -23.391 8.188 1 96.44 124 PRO B C 1
ATOM 2325 O O . PRO B 1 124 ? -5.777 -24.375 8.617 1 96.44 124 PRO B O 1
ATOM 2328 N N . ARG B 1 125 ? -6.652 -22.422 8.945 1 95 125 ARG B N 1
ATOM 2329 C CA . ARG B 1 125 ? -6.527 -22.484 10.398 1 95 125 ARG B CA 1
ATOM 2330 C C . ARG B 1 125 ? -7.77 -23.094 11.031 1 95 125 ARG B C 1
ATOM 2332 O O . ARG B 1 125 ? -7.672 -23.812 12.039 1 95 125 ARG B O 1
ATOM 2339 N N . SER B 1 126 ? -8.93 -22.781 10.445 1 95.44 126 SER B N 1
ATOM 2340 C CA . SER B 1 126 ? -10.234 -23.344 10.781 1 95.44 126 SER B CA 1
ATOM 2341 C C . SER B 1 126 ? -11.148 -23.406 9.562 1 95.44 126 SER B C 1
ATOM 2343 O O . SER B 1 126 ? -10.695 -23.172 8.438 1 95.44 126 SER B O 1
ATOM 2345 N N . ALA B 1 127 ? -12.352 -23.797 9.836 1 95.31 127 ALA B N 1
ATOM 2346 C CA . ALA B 1 127 ? -13.32 -23.844 8.742 1 95.31 127 ALA B CA 1
ATOM 2347 C C . ALA B 1 127 ? -13.625 -22.438 8.219 1 95.31 127 ALA B C 1
ATOM 2349 O O . ALA B 1 127 ? -14.109 -22.281 7.094 1 95.31 127 ALA B O 1
ATOM 2350 N N . THR B 1 128 ? -13.32 -21.422 8.984 1 97 128 THR B N 1
ATOM 2351 C CA . THR B 1 128 ? -13.742 -20.078 8.602 1 97 128 THR B CA 1
ATOM 2352 C C . THR B 1 128 ? -12.555 -19.125 8.562 1 97 128 THR B C 1
ATOM 2354 O O . THR B 1 128 ? -12.719 -17.922 8.305 1 97 128 THR B O 1
ATOM 2357 N N . ASP B 1 129 ? -11.383 -19.672 8.852 1 97.81 129 ASP B N 1
ATOM 2358 C CA . ASP B 1 129 ? -10.203 -18.812 8.945 1 97.81 129 ASP B CA 1
ATOM 2359 C C . ASP B 1 129 ? -9.047 -19.375 8.117 1 97.81 129 ASP B C 1
ATOM 2361 O O . ASP B 1 129 ? -8.812 -20.578 8.109 1 97.81 129 ASP B O 1
ATOM 2365 N N . THR B 1 130 ? -8.383 -18.484 7.477 1 98.31 130 THR B N 1
ATOM 2366 C CA . THR B 1 130 ? -7.25 -18.844 6.625 1 98.31 130 THR B CA 1
ATOM 2367 C C . THR B 1 130 ? -6.035 -17.969 6.953 1 98.31 130 THR B C 1
ATOM 2369 O O . THR B 1 130 ? -6.172 -16.781 7.211 1 98.31 130 THR B O 1
ATOM 2372 N N . VAL B 1 131 ? -4.855 -18.562 6.949 1 97.69 131 VAL B N 1
ATOM 2373 C CA . VAL B 1 131 ? -3.598 -17.828 7.039 1 97.69 131 VAL B CA 1
ATOM 2374 C C . VAL B 1 131 ? -2.893 -17.828 5.688 1 97.69 131 VAL B C 1
ATOM 2376 O O . VAL B 1 131 ? -2.639 -18.906 5.121 1 97.69 131 VAL B O 1
ATOM 2379 N N . VAL B 1 132 ? -2.611 -16.656 5.203 1 98 132 VAL B N 1
ATOM 2380 C CA . VAL B 1 132 ? -1.899 -16.516 3.939 1 98 132 VAL B CA 1
ATOM 2381 C C . VAL B 1 132 ? -0.453 -16.109 4.203 1 98 132 VAL B C 1
ATOM 2383 O O . VAL B 1 132 ? -0.198 -15.156 4.941 1 98 132 VAL B O 1
ATOM 2386 N N . VAL B 1 133 ? 0.436 -16.844 3.576 1 96.31 133 VAL B N 1
ATOM 2387 C CA . VAL B 1 133 ? 1.854 -16.516 3.646 1 96.31 133 VAL B CA 1
ATOM 2388 C C . VAL B 1 133 ? 2.391 -16.25 2.244 1 96.31 133 VAL B C 1
ATOM 2390 O O . VAL B 1 133 ? 2.221 -17.062 1.338 1 96.31 133 VAL B O 1
ATOM 2393 N N . GLU B 1 134 ? 2.967 -15.109 2.049 1 96.88 134 GLU B N 1
ATOM 2394 C CA . GLU B 1 134 ? 3.643 -14.797 0.794 1 96.88 134 GLU B CA 1
ATOM 2395 C C . GLU B 1 134 ? 5.117 -14.477 1.024 1 96.88 134 GLU B C 1
ATOM 2397 O O . GLU B 1 134 ? 5.449 -13.617 1.848 1 96.88 134 GLU B O 1
ATOM 2402 N N . SER B 1 135 ? 5.93 -15.18 0.33 1 95.31 135 SER B N 1
ATOM 2403 C CA . SER B 1 135 ? 7.367 -14.945 0.393 1 95.31 135 SER B CA 1
ATOM 2404 C C . SER B 1 135 ? 7.926 -14.57 -0.975 1 95.31 135 SER B C 1
ATOM 2406 O O . SER B 1 135 ? 7.27 -14.773 -1.998 1 95.31 135 SER B O 1
ATOM 2408 N N . TYR B 1 136 ? 9.133 -13.977 -0.9 1 95 136 TYR B N 1
ATOM 2409 C CA . TYR B 1 136 ? 9.742 -13.57 -2.16 1 95 136 TYR B CA 1
ATOM 2410 C C . TYR B 1 136 ? 11.258 -13.555 -2.055 1 95 136 TYR B C 1
ATOM 2412 O O . TYR B 1 136 ? 11.812 -13.594 -0.954 1 95 136 TYR B O 1
ATOM 2420 N N . VAL B 1 137 ? 11.898 -13.602 -3.195 1 94.25 137 VAL B N 1
ATOM 2421 C CA . VAL B 1 137 ? 13.312 -13.297 -3.375 1 94.25 137 VAL B CA 1
ATOM 2422 C C . VAL B 1 137 ? 13.484 -12.305 -4.52 1 94.25 137 VAL B C 1
ATOM 2424 O O . VAL B 1 137 ? 12.734 -12.336 -5.5 1 94.25 137 VAL B O 1
ATOM 2427 N N . VAL B 1 138 ? 14.438 -11.383 -4.332 1 92.88 138 VAL B N 1
ATOM 2428 C CA . VAL B 1 138 ? 14.625 -10.352 -5.348 1 92.88 138 VAL B CA 1
ATOM 2429 C C . VAL B 1 138 ? 16.047 -9.805 -5.27 1 92.88 138 VAL B C 1
ATOM 2431 O O . VAL B 1 138 ? 16.672 -9.836 -4.207 1 92.88 138 VAL B O 1
ATOM 2434 N N . ASP B 1 139 ? 16.547 -9.32 -6.41 1 91.81 139 ASP B N 1
ATOM 2435 C CA . ASP B 1 139 ? 17.797 -8.586 -6.402 1 91.81 139 ASP B CA 1
ATOM 2436 C C . ASP B 1 139 ? 17.641 -7.223 -5.734 1 91.81 139 ASP B C 1
ATOM 2438 O O . ASP B 1 139 ? 16.625 -6.551 -5.922 1 91.81 139 ASP B O 1
ATOM 2442 N N . VAL B 1 140 ? 18.688 -6.855 -5.012 1 90.12 140 VAL B N 1
ATOM 2443 C CA . VAL B 1 140 ? 18.719 -5.492 -4.496 1 90.12 140 VAL B CA 1
ATOM 2444 C C . VAL B 1 140 ? 19.047 -4.516 -5.625 1 90.12 140 VAL B C 1
ATOM 2446 O O . VAL B 1 140 ? 20.125 -4.586 -6.223 1 90.12 140 VAL B O 1
ATOM 2449 N N . PRO B 1 141 ? 18.047 -3.648 -5.926 1 87.19 141 PRO B N 1
ATOM 2450 C CA . PRO B 1 141 ? 18.328 -2.715 -7.02 1 87.19 141 PRO B CA 1
ATOM 2451 C C . PRO B 1 141 ? 19.516 -1.805 -6.734 1 87.19 141 PRO B C 1
ATOM 2453 O O . PRO B 1 141 ? 19.812 -1.505 -5.574 1 87.19 141 PRO B O 1
ATOM 2456 N N . ALA B 1 142 ? 20.125 -1.346 -7.805 1 83.94 142 ALA B N 1
ATOM 2457 C CA . ALA B 1 142 ? 21.234 -0.405 -7.648 1 83.94 142 ALA B CA 1
ATOM 2458 C C . ALA B 1 142 ? 20.797 0.838 -6.879 1 83.94 142 ALA B C 1
ATOM 2460 O O . ALA B 1 142 ? 19.719 1.387 -7.141 1 83.94 142 ALA B O 1
ATOM 2461 N N . GLY B 1 143 ? 21.516 1.165 -5.848 1 80.38 143 GLY B N 1
ATOM 2462 C CA . GLY B 1 143 ? 21.219 2.363 -5.082 1 80.38 143 GLY B CA 1
ATOM 2463 C C . GLY B 1 143 ? 20.422 2.082 -3.826 1 80.38 143 GLY B C 1
ATOM 2464 O O . GLY B 1 143 ? 20.25 2.963 -2.98 1 80.38 143 GLY B O 1
ATOM 2465 N N . ASN B 1 144 ? 19.922 0.862 -3.779 1 84.19 144 ASN B N 1
ATOM 2466 C CA . ASN B 1 144 ? 19.188 0.481 -2.586 1 84.19 144 ASN B CA 1
ATOM 2467 C C . ASN B 1 144 ? 20.031 -0.371 -1.644 1 84.19 144 ASN B C 1
ATOM 2469 O O . ASN B 1 144 ? 20.922 -1.084 -2.086 1 84.19 144 ASN B O 1
ATOM 2473 N N . THR B 1 145 ? 19.672 -0.204 -0.391 1 86.88 145 THR B N 1
ATOM 2474 C CA . THR B 1 145 ? 20.156 -1.2 0.562 1 86.88 145 THR B CA 1
ATOM 2475 C C . THR B 1 145 ? 19.219 -2.404 0.598 1 86.88 145 THR B C 1
ATOM 2477 O O . THR B 1 145 ? 18.109 -2.357 0.05 1 86.88 145 THR B O 1
ATOM 2480 N N . THR B 1 146 ? 19.703 -3.432 1.182 1 89.62 146 THR B N 1
ATOM 2481 C CA . THR B 1 146 ? 18.859 -4.598 1.426 1 89.62 146 THR B CA 1
ATOM 2482 C C . THR B 1 146 ? 17.609 -4.207 2.203 1 89.62 146 THR B C 1
ATOM 2484 O O . THR B 1 146 ? 16.5 -4.637 1.866 1 89.62 146 THR B O 1
ATOM 2487 N N . GLU B 1 147 ? 17.844 -3.369 3.176 1 88.38 147 GLU B N 1
ATOM 2488 C CA . GLU B 1 147 ? 16.719 -2.957 4.023 1 88.38 147 GLU B CA 1
ATOM 2489 C C . GLU B 1 147 ? 15.727 -2.113 3.242 1 88.38 147 GLU B C 1
ATOM 2491 O O . GLU B 1 147 ? 14.508 -2.297 3.375 1 88.38 147 GLU B O 1
ATOM 2496 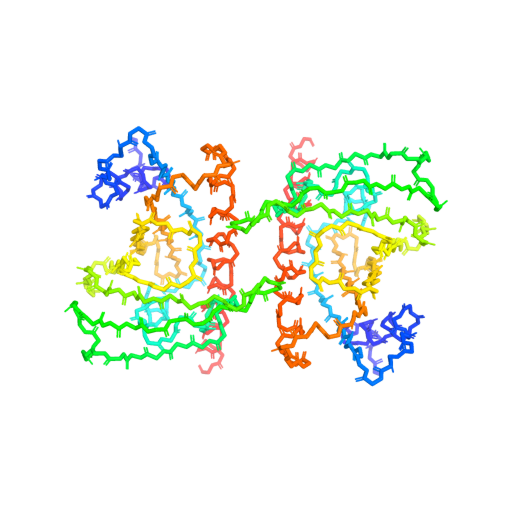N N . ASP B 1 148 ? 16.219 -1.276 2.377 1 84.12 148 ASP B N 1
ATOM 2497 C CA . ASP B 1 148 ? 15.336 -0.476 1.527 1 84.12 148 ASP B CA 1
ATOM 2498 C C . ASP B 1 148 ? 14.453 -1.367 0.658 1 84.12 148 ASP B C 1
ATOM 2500 O O . ASP B 1 148 ? 13.258 -1.112 0.518 1 84.12 148 ASP B O 1
ATOM 2504 N N . THR B 1 149 ? 15.07 -2.312 0.128 1 87.81 149 THR B N 1
ATOM 2505 C CA . THR B 1 149 ? 14.391 -3.213 -0.798 1 87.81 149 THR B CA 1
ATOM 2506 C C . THR B 1 149 ? 13.336 -4.043 -0.072 1 87.81 149 THR B C 1
ATOM 2508 O O . THR B 1 149 ? 12.211 -4.172 -0.55 1 87.81 149 THR B O 1
ATOM 2511 N N . ARG B 1 150 ? 13.68 -4.484 1.08 1 91.31 150 ARG B N 1
ATOM 2512 C CA . ARG B 1 150 ? 12.75 -5.281 1.866 1 91.31 150 ARG B CA 1
ATOM 2513 C C . ARG B 1 150 ? 11.539 -4.449 2.289 1 91.31 150 ARG B C 1
ATOM 2515 O O . ARG B 1 150 ? 10.398 -4.906 2.191 1 91.31 150 ARG B O 1
ATOM 2522 N N . VAL B 1 151 ? 11.812 -3.271 2.744 1 87.81 151 VAL B N 1
ATOM 2523 C CA . VAL B 1 151 ? 10.719 -2.418 3.207 1 87.81 151 VAL B CA 1
ATOM 2524 C C . VAL B 1 151 ? 9.773 -2.115 2.049 1 87.81 151 VAL B C 1
ATOM 2526 O O . VAL B 1 151 ? 8.555 -2.145 2.215 1 87.81 151 VAL B O 1
ATOM 2529 N N . PHE B 1 152 ? 10.359 -1.918 0.912 1 86.81 152 PHE B N 1
ATOM 2530 C CA . PHE B 1 152 ? 9.555 -1.598 -0.263 1 86.81 152 PHE B CA 1
ATOM 2531 C C . PHE B 1 152 ? 8.648 -2.762 -0.632 1 86.81 152 PHE B C 1
ATOM 2533 O O . PHE B 1 152 ? 7.43 -2.598 -0.733 1 86.81 152 PHE B O 1
ATOM 2540 N N . VAL B 1 153 ? 9.203 -3.848 -0.818 1 91.75 153 VAL B N 1
ATOM 2541 C CA . VAL B 1 153 ? 8.445 -5.004 -1.291 1 91.75 153 VAL B CA 1
ATOM 2542 C C . VAL B 1 153 ? 7.457 -5.449 -0.215 1 91.75 153 VAL B C 1
ATOM 2544 O O . VAL B 1 153 ? 6.297 -5.738 -0.512 1 91.75 153 VAL B O 1
ATOM 2547 N N . ASP B 1 154 ? 7.918 -5.422 1.009 1 92.25 154 ASP B N 1
ATOM 2548 C CA . ASP B 1 154 ? 7.035 -5.801 2.105 1 92.25 154 ASP B CA 1
ATOM 2549 C C . ASP B 1 154 ? 5.805 -4.898 2.16 1 92.25 154 ASP B C 1
ATOM 2551 O O . ASP B 1 154 ? 4.691 -5.371 2.408 1 92.25 154 ASP B O 1
ATOM 2555 N N . THR B 1 155 ? 6.074 -3.648 2.023 1 90.5 155 THR B N 1
ATOM 2556 C CA . THR B 1 155 ? 4.969 -2.699 2.104 1 90.5 155 THR B CA 1
ATOM 2557 C C . THR B 1 155 ? 3.922 -3 1.036 1 90.5 155 THR B C 1
ATOM 2559 O O . THR B 1 155 ? 2.723 -3.018 1.324 1 90.5 155 THR B O 1
ATOM 2562 N N . ILE B 1 156 ? 4.34 -3.285 -0.16 1 91.62 156 ILE B N 1
ATOM 2563 C CA . ILE B 1 156 ? 3.42 -3.582 -1.254 1 91.62 156 ILE B CA 1
ATOM 2564 C C . ILE B 1 156 ? 2.67 -4.879 -0.96 1 91.62 156 ILE B C 1
ATOM 2566 O O . ILE B 1 156 ? 1.448 -4.945 -1.111 1 91.62 156 ILE B O 1
ATOM 2570 N N . LEU B 1 157 ? 3.398 -5.844 -0.52 1 94.88 157 LEU B N 1
ATOM 2571 C CA . LEU B 1 157 ? 2.783 -7.141 -0.259 1 94.88 157 LEU B CA 1
ATOM 2572 C C . LEU B 1 157 ? 1.785 -7.047 0.89 1 94.88 157 LEU B C 1
ATOM 2574 O O . LEU B 1 157 ? 0.712 -7.652 0.836 1 94.88 157 LEU B O 1
ATOM 2578 N N . ARG B 1 158 ? 2.152 -6.328 1.931 1 94.38 158 ARG B N 1
ATOM 2579 C CA . ARG B 1 158 ? 1.235 -6.164 3.053 1 94.38 158 ARG B CA 1
ATOM 2580 C C . ARG B 1 158 ? -0.041 -5.453 2.617 1 94.38 158 ARG B C 1
ATOM 2582 O O . ARG B 1 158 ? -1.142 -5.848 3.01 1 94.38 158 ARG B O 1
ATOM 2589 N N . CYS B 1 159 ? 0.133 -4.438 1.811 1 93.62 159 CYS B N 1
ATOM 2590 C CA . CYS B 1 159 ? -1.03 -3.736 1.28 1 93.62 159 CYS B CA 1
ATOM 2591 C C . CYS B 1 159 ? -1.912 -4.676 0.469 1 93.62 159 CYS B C 1
ATOM 2593 O O . CYS B 1 159 ? -3.135 -4.672 0.621 1 93.62 159 CYS B O 1
ATOM 2595 N N . ASN B 1 160 ? -1.334 -5.43 -0.375 1 96.38 160 ASN B N 1
ATOM 2596 C CA . ASN B 1 160 ? -2.072 -6.379 -1.205 1 96.38 160 ASN B CA 1
ATOM 2597 C C . ASN B 1 160 ? -2.83 -7.395 -0.358 1 96.38 160 ASN B C 1
ATOM 2599 O O . ASN B 1 160 ? -4.008 -7.664 -0.611 1 96.38 160 ASN B O 1
ATOM 2603 N N . LEU B 1 161 ? -2.143 -7.938 0.626 1 97.62 161 LEU B N 1
ATOM 2604 C CA . LEU B 1 161 ? -2.744 -8.992 1.432 1 97.62 161 LEU B CA 1
ATOM 2605 C C . LEU B 1 161 ? -3.855 -8.438 2.316 1 97.62 161 LEU B C 1
ATOM 2607 O O . LEU B 1 161 ? -4.848 -9.125 2.574 1 97.62 161 LEU B O 1
ATOM 2611 N N . GLN B 1 162 ? -3.697 -7.242 2.754 1 95.31 162 GLN B N 1
ATOM 2612 C CA . GLN B 1 162 ? -4.773 -6.605 3.502 1 95.31 162 GLN B CA 1
ATOM 2613 C C . GLN B 1 162 ? -6.004 -6.395 2.625 1 95.31 162 GLN B C 1
ATOM 2615 O O . GLN B 1 162 ? -7.137 -6.578 3.078 1 95.31 162 GLN B O 1
ATOM 2620 N N . SER B 1 163 ? -5.746 -5.953 1.417 1 96.31 163 SER B N 1
ATOM 2621 C CA . SER B 1 163 ? -6.84 -5.812 0.462 1 96.31 163 SER B CA 1
ATOM 2622 C C . SER B 1 163 ? -7.5 -7.16 0.183 1 96.31 163 SER B C 1
ATOM 2624 O O . SER B 1 163 ? -8.727 -7.242 0.078 1 96.31 163 SER B O 1
ATOM 2626 N N . LEU B 1 164 ? -6.73 -8.164 0.08 1 98.19 164 LEU B N 1
ATOM 2627 C CA . LEU B 1 164 ? -7.25 -9.516 -0.108 1 98.19 164 LEU B CA 1
ATOM 2628 C C . LEU B 1 164 ? -8.164 -9.914 1.047 1 98.19 164 LEU B C 1
ATOM 2630 O O . LEU B 1 164 ? -9.234 -10.484 0.829 1 98.19 164 LEU B O 1
ATOM 2634 N N . ALA B 1 165 ? -7.684 -9.625 2.225 1 97.5 165 ALA B N 1
ATOM 2635 C CA . ALA B 1 165 ? -8.477 -9.961 3.408 1 97.5 165 ALA B CA 1
ATOM 2636 C C . ALA B 1 165 ? -9.844 -9.289 3.363 1 97.5 165 ALA B C 1
ATOM 2638 O O . ALA B 1 165 ? -10.875 -9.953 3.506 1 97.5 165 ALA B O 1
ATOM 2639 N N . LYS B 1 166 ? -9.852 -8.031 3.096 1 94.38 166 LYS B N 1
ATOM 2640 C CA . LYS B 1 166 ? -11.109 -7.293 3.039 1 94.38 166 LYS B CA 1
ATOM 2641 C C . LYS B 1 166 ? -12.023 -7.848 1.948 1 94.38 166 LYS B C 1
ATOM 2643 O O . LYS B 1 166 ? -13.227 -8.016 2.166 1 94.38 166 LYS B O 1
ATOM 2648 N N . PHE B 1 167 ? -11.414 -8.102 0.84 1 96.56 167 PHE B N 1
ATOM 2649 C CA . PHE B 1 167 ? -12.18 -8.586 -0.306 1 96.56 167 PHE B CA 1
ATOM 2650 C C . PHE B 1 167 ? -12.789 -9.953 -0.011 1 96.56 167 PHE B C 1
ATOM 2652 O O . PHE B 1 167 ? -13.984 -10.156 -0.204 1 96.56 167 PHE B O 1
ATOM 2659 N N . ALA B 1 168 ? -12.008 -10.891 0.475 1 98 168 ALA B N 1
ATOM 2660 C CA . ALA B 1 168 ? -12.461 -12.258 0.736 1 98 168 ALA B CA 1
ATOM 2661 C C . ALA B 1 168 ? -13.484 -12.289 1.864 1 98 168 ALA B C 1
ATOM 2663 O O . ALA B 1 168 ? -14.445 -13.07 1.816 1 98 168 ALA B O 1
ATOM 2664 N N . GLU B 1 169 ? -13.297 -11.492 2.883 1 97.25 169 GLU B N 1
ATOM 2665 C CA . GLU B 1 169 ? -14.234 -11.43 4 1 97.25 169 GLU B CA 1
ATOM 2666 C C . GLU B 1 169 ? -15.586 -10.875 3.555 1 97.25 169 GLU B C 1
ATOM 2668 O O . GLU B 1 169 ? -16.641 -11.352 3.996 1 97.25 169 GLU B O 1
ATOM 2673 N N . ASN B 1 170 ? -15.508 -9.922 2.658 1 95.75 170 ASN B N 1
ATOM 2674 C CA . ASN B 1 170 ? -16.75 -9.391 2.105 1 95.75 170 ASN B CA 1
ATOM 2675 C C . ASN B 1 170 ? -17.484 -10.438 1.271 1 95.75 170 ASN B C 1
ATOM 2677 O O . ASN B 1 170 ? -18.719 -10.492 1.285 1 95.75 170 ASN B O 1
ATOM 2681 N N . LEU B 1 171 ? -16.75 -11.148 0.523 1 94.75 171 LEU B N 1
ATOM 2682 C CA . LEU B 1 171 ? -17.344 -12.234 -0.255 1 94.75 171 LEU B CA 1
ATOM 2683 C C . LEU B 1 171 ? -18.047 -13.234 0.655 1 94.75 171 LEU B C 1
ATOM 2685 O O . LEU B 1 171 ? -19.141 -13.703 0.339 1 94.75 171 LEU B O 1
ATOM 2689 N N . THR B 1 172 ? -17.422 -13.516 1.727 1 93.31 172 THR B N 1
ATOM 2690 C CA . THR B 1 172 ? -17.969 -14.484 2.676 1 93.31 172 THR B CA 1
ATOM 2691 C C . THR B 1 172 ? -19.234 -13.953 3.334 1 93.31 172 THR B C 1
ATOM 2693 O O . THR B 1 172 ? -20.219 -14.688 3.506 1 93.31 172 THR B O 1
ATOM 2696 N N . ASN B 1 173 ? -19.203 -12.719 3.762 1 91.44 173 ASN B N 1
ATOM 2697 C CA . ASN B 1 173 ? -20.359 -12.102 4.387 1 91.44 173 ASN B CA 1
ATOM 2698 C C . ASN B 1 173 ? -21.562 -12.07 3.438 1 91.44 173 ASN B C 1
ATOM 2700 O O . ASN B 1 173 ? -22.703 -12.25 3.867 1 91.44 173 ASN B O 1
ATOM 2704 N N . LYS B 1 174 ? -21.391 -11.867 2.285 1 88.69 174 LYS B N 1
ATOM 2705 C CA . LYS B 1 174 ? -22.453 -11.844 1.297 1 88.69 174 LYS B CA 1
ATOM 2706 C C . LYS B 1 174 ? -23.047 -13.242 1.099 1 88.69 174 LYS B C 1
ATOM 2708 O O . LYS B 1 174 ? -24.25 -13.383 0.865 1 88.69 174 LYS B O 1
ATOM 2713 N N . LEU B 1 175 ? -22.281 -14.203 1.157 1 77.38 175 LEU B N 1
ATOM 2714 C CA . LEU B 1 175 ? -22.719 -15.586 0.982 1 77.38 175 LEU B CA 1
ATOM 2715 C C . LEU B 1 175 ? -23.547 -16.062 2.172 1 77.38 175 LEU B C 1
ATOM 2717 O O . LEU B 1 175 ? -24.453 -16.875 2.018 1 77.38 175 LEU B O 1
ATOM 2721 N N . HIS B 1 176 ? -23.266 -15.531 3.303 1 76.5 176 HIS B N 1
ATOM 2722 C CA . HIS B 1 176 ? -24.016 -15.906 4.488 1 76.5 176 HIS B CA 1
ATOM 2723 C C . HIS B 1 176 ? -25.359 -15.164 4.543 1 76.5 176 HIS B C 1
ATOM 2725 O O . HIS B 1 176 ? -26.297 -15.625 5.18 1 76.5 176 HIS B O 1
ATOM 2731 N N . GLN B 1 177 ? -25.375 -14.023 4.004 1 70.62 177 GLN B N 1
ATOM 2732 C CA . GLN B 1 177 ? -26.625 -13.297 3.998 1 70.62 177 GLN B CA 1
ATOM 2733 C C . GLN B 1 177 ? -27.594 -13.859 2.953 1 70.62 177 GLN B C 1
ATOM 2735 O O . GLN B 1 177 ? -28.797 -13.633 3.025 1 70.62 177 GLN B O 1
ATOM 2740 N N . ARG B 1 178 ? -27.188 -14.586 2.078 1 54.31 178 ARG B N 1
ATOM 2741 C CA . ARG B 1 178 ? -28.109 -15.188 1.115 1 54.31 178 ARG B CA 1
ATOM 2742 C C . ARG B 1 178 ? -28.609 -16.547 1.604 1 54.31 178 ARG B C 1
ATOM 2744 O O . ARG B 1 178 ? -27.906 -17.25 2.328 1 54.31 178 ARG B O 1
#

Nearest PDB structures (foldseek):
  3kl1-assembly1_A  TM=9.463E-01  e=4.216E-22  Arabidopsis thaliana
  3klx-assembly1_B  TM=9.380E-01  e=2.762E-22  Arabidopsis thaliana
  4jda-assembly1_B  TM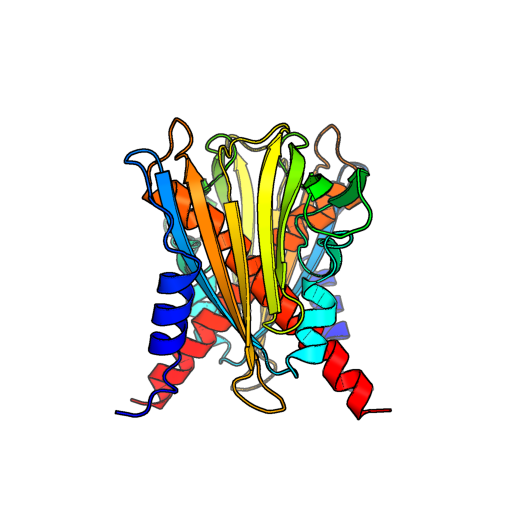=9.454E-01  e=1.321E-20  Arabidopsis thaliana
  3nr4-assembly2_C-2  TM=9.512E-01  e=1.682E-20  Arabidopsis thaliana
  4jda-assembly2_C  TM=9.346E-01  e=1.031E-19  Arabidopsis thaliana

Organism: Glycine max (NCBI:txid3847)

Solvent-accessible surface area (backbone atoms only — not comparable to full-atom values): 18801 Å² total; per-residue (Å²): 133,80,81,80,41,67,67,50,52,49,48,49,51,36,55,70,77,49,62,62,86,70,50,94,62,36,46,69,54,73,48,76,42,79,26,74,25,29,45,70,57,47,43,66,52,70,66,34,81,63,44,54,50,80,35,30,66,54,38,69,46,59,42,71,76,43,75,87,77,48,70,68,15,29,31,40,37,32,37,52,42,80,46,77,79,26,40,37,28,33,34,32,69,40,74,36,85,89,66,37,35,43,23,35,32,50,78,45,67,53,64,61,72,41,68,35,36,38,40,36,38,51,41,66,77,46,83,49,25,21,37,37,37,39,32,39,39,29,44,47,41,91,92,49,46,64,65,53,46,47,48,37,53,47,48,52,50,51,43,27,47,51,39,36,30,54,52,34,32,50,55,48,54,55,58,68,72,98,132,78,79,80,40,67,69,48,52,48,49,48,52,38,53,69,77,48,62,62,87,70,52,94,62,34,45,66,55,72,48,75,42,77,27,73,24,29,46,70,58,47,42,67,53,70,66,34,81,63,44,55,52,79,34,30,68,53,37,68,45,58,43,71,74,44,74,87,78,48,71,67,16,29,31,40,38,31,39,51,43,84,45,77,78,27,39,38,27,32,33,33,68,40,72,34,84,89,66,39,35,42,23,35,32,49,79,46,66,53,64,59,72,41,68,33,35,38,40,37,38,52,41,66,77,45,85,48,24,21,38,38,38,38,32,39,38,29,41,45,39,90,94,49,46,64,66,53,46,49,48,37,53,47,47,53,51,51,44,28,48,51,39,37,32,55,51,34,32,49,54,47,54,53,58,68,73,97

Secondary structure (DSSP, 8-state):
--TT-HHHHHHHHHHHH------TTEEEEEEEEEESS-HHHHHHHHT-TT-GGGT-TTEEEEEEEESSSSTT-EEEEEE--SSS-EEEEEEEEEEETTTTEEEEEEEEESSS--S-EEEEEEEESSSS-EEEEEEEEEE--TT--HHHHHHHHHHHHHHHHHHHHHHHHHHHHHHHH-/--TT-HHHHHHHHHHHH------TTEEEEEEEEEESS-HHHHHHHHT-TT-GGGT-TTEEEEEEEESSSSTT-EEEEEE--SSS-EEEEEEEEEEETTTTEEEEEEEEESSS--S-EEEEEEEESSSS-EEEEEEEEEE--TT--HHHHHHHHHHHHHHHHHHHHHHHHHHHHHHHH-

Sequence (356 aa):
MSPNNPSTIVSDAVARHHTHVVSPHQCCSAVVQEIAAPVSTVWSVVRRFDNPQAY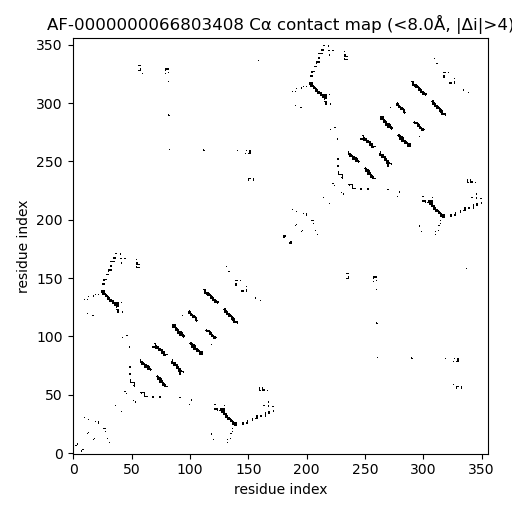KHFVKSCHVILGDGDVGTLREVRVISGLPAAVSTERLDVLDDERHVIGFSMVGGDHRLSNYRSVTILHPRSATDTVVVESYVVDVPAGNTTEDTRVFVDTILRCNLQSLAKFAENLTNKLHQRMSPNNPSTIVSDAVARHHTHVVSPHQCCSAVVQEIAAPVSTVWSVVRRFDNPQAYKHFVKSCHVILGDGDVGTLREVRVISGLPAAVSTERLDVLDDERHVIGFSMVGGDHRLSNYRSVTILHPRSATDTVVVESYVVDVPAGNTTEDTRVFVDTILRCNLQSLAKFAENLTNKLHQR

InterPro domains:
  IPR019587 Polyketide cyclase/dehydrase [PF10604] (30-167)
  IPR023393 START-like domain superfamily [G3DSA:3.30.530.20] (4-178)
  IPR050279 Plant defense and hormone signaling protein [PTHR31213] (23-168)

pLDDT: mean 86.73, std 16.52, range [27.38, 98.75]